Protein AF-A0A932W673-F1 (afdb_monomer)

Structure (mmCIF, N/CA/C/O backbone):
data_AF-A0A932W673-F1
#
_entry.id   AF-A0A932W673-F1
#
loop_
_atom_site.group_PDB
_atom_site.id
_atom_site.type_symbol
_atom_site.label_atom_id
_atom_site.label_alt_id
_atom_site.label_comp_id
_atom_site.label_asym_id
_atom_site.label_entity_id
_atom_site.label_seq_id
_atom_site.pdbx_PDB_ins_code
_atom_site.Cartn_x
_atom_site.Cartn_y
_atom_site.Cartn_z
_atom_site.occupancy
_atom_site.B_iso_or_equiv
_atom_site.auth_seq_id
_atom_site.auth_comp_id
_atom_site.auth_asym_id
_atom_site.auth_atom_id
_atom_site.pdbx_PDB_model_num
ATOM 1 N N . MET A 1 1 ? 23.033 1.204 -23.527 1.00 39.81 1 MET A N 1
ATOM 2 C CA . MET A 1 1 ? 23.486 -0.142 -23.129 1.00 39.81 1 MET A CA 1
ATOM 3 C C . MET A 1 1 ? 23.817 -0.102 -21.654 1.00 39.81 1 MET A C 1
ATOM 5 O O . MET A 1 1 ? 24.820 0.491 -21.280 1.00 39.81 1 MET A O 1
ATOM 9 N N . THR A 1 2 ? 22.940 -0.639 -20.816 1.00 44.09 2 THR A N 1
ATOM 10 C CA . THR A 1 2 ? 23.221 -0.821 -19.390 1.00 44.09 2 THR A CA 1
ATOM 11 C C . THR A 1 2 ? 24.337 -1.860 -19.265 1.00 44.09 2 THR A C 1
ATOM 13 O O . THR A 1 2 ? 24.281 -2.891 -19.934 1.00 44.09 2 THR A O 1
ATOM 16 N N . GLY A 1 3 ? 25.385 -1.568 -18.491 1.00 39.78 3 GLY A N 1
ATOM 17 C CA . GLY A 1 3 ? 26.464 -2.528 -18.241 1.00 39.78 3 GLY A CA 1
ATOM 18 C C . GLY A 1 3 ? 25.947 -3.815 -17.577 1.00 39.78 3 GLY A C 1
ATOM 19 O O . GLY A 1 3 ? 24.813 -3.832 -17.083 1.00 39.78 3 GLY A O 1
ATOM 20 N N . PRO A 1 4 ? 26.751 -4.894 -17.548 1.00 47.53 4 PRO A N 1
ATOM 21 C CA . PRO A 1 4 ? 26.359 -6.139 -16.893 1.00 47.53 4 PRO A CA 1
ATOM 22 C C . PRO A 1 4 ? 25.935 -5.868 -15.438 1.00 47.53 4 PRO A C 1
ATOM 24 O O . PRO A 1 4 ? 26.687 -5.271 -14.672 1.00 47.53 4 PRO A O 1
ATOM 27 N N . GLY A 1 5 ? 24.706 -6.264 -15.085 1.00 63.47 5 GLY A N 1
ATOM 28 C CA . GLY A 1 5 ? 24.139 -6.140 -13.733 1.00 63.47 5 GLY A CA 1
ATOM 29 C C . GLY A 1 5 ? 23.127 -5.009 -13.512 1.00 63.47 5 GLY A C 1
ATOM 30 O O . GLY A 1 5 ? 22.541 -4.945 -12.438 1.00 63.47 5 GLY A O 1
ATOM 31 N N . GLY A 1 6 ? 22.894 -4.125 -14.487 1.00 73.62 6 GLY A N 1
ATOM 32 C CA . GLY A 1 6 ? 21.839 -3.111 -14.385 1.00 73.62 6 GLY A CA 1
ATOM 33 C C . GLY A 1 6 ? 20.485 -3.606 -14.897 1.00 73.62 6 GLY A C 1
ATOM 34 O O . GLY A 1 6 ? 20.393 -4.610 -15.601 1.00 73.62 6 GLY A O 1
ATOM 35 N N . ILE A 1 7 ? 19.426 -2.877 -14.555 1.00 85.12 7 ILE A N 1
ATOM 36 C CA . ILE A 1 7 ? 18.038 -3.235 -14.850 1.00 85.12 7 ILE A CA 1
ATOM 37 C C . ILE A 1 7 ? 17.456 -2.175 -15.772 1.00 85.12 7 ILE A C 1
ATOM 39 O O . ILE A 1 7 ? 17.487 -0.984 -15.465 1.00 85.12 7 ILE A O 1
ATOM 43 N N . GLU A 1 8 ? 16.912 -2.613 -16.902 1.00 88.56 8 GLU A N 1
ATOM 44 C CA . GLU A 1 8 ? 16.170 -1.762 -17.826 1.00 88.56 8 GLU A CA 1
ATOM 45 C C . GLU A 1 8 ? 14.729 -2.275 -17.931 1.00 88.56 8 GLU A C 1
ATOM 47 O O . GLU A 1 8 ? 14.498 -3.451 -18.214 1.00 88.56 8 GLU A O 1
ATOM 52 N N . LEU A 1 9 ? 13.754 -1.401 -17.667 1.00 88.75 9 LEU A N 1
ATOM 53 C CA . LEU A 1 9 ? 12.327 -1.710 -17.732 1.00 88.75 9 LEU A CA 1
ATOM 54 C C . LEU A 1 9 ? 11.618 -0.714 -18.643 1.00 88.75 9 LEU A C 1
ATOM 56 O O . LEU A 1 9 ? 11.653 0.497 -18.425 1.00 88.75 9 LEU A O 1
ATOM 60 N N . VAL A 1 10 ? 10.916 -1.232 -19.645 1.00 91.00 10 VAL A N 1
ATOM 61 C CA . VAL A 1 10 ? 10.067 -0.422 -20.520 1.00 91.00 10 VAL A CA 1
ATOM 62 C C . VAL A 1 10 ? 8.677 -0.345 -19.898 1.00 91.00 10 VAL A C 1
ATOM 64 O O . VAL A 1 10 ? 7.983 -1.355 -19.799 1.00 91.00 10 VAL A O 1
ATOM 67 N N . LEU A 1 11 ? 8.261 0.841 -19.457 1.00 92.75 11 LEU A N 1
ATOM 68 C CA . LEU A 1 11 ? 6.891 1.069 -18.992 1.00 92.75 11 LEU A CA 1
ATOM 69 C C . LEU A 1 11 ? 5.951 1.238 -20.189 1.00 92.75 11 LEU A C 1
ATOM 71 O O . LEU A 1 11 ? 6.376 1.693 -21.249 1.00 92.75 11 LEU A O 1
ATOM 75 N N . ARG A 1 12 ? 4.680 0.846 -20.038 1.00 93.56 12 ARG A N 1
ATOM 76 C CA . ARG A 1 12 ? 3.702 0.892 -21.138 1.00 93.56 12 ARG A CA 1
ATOM 77 C C . ARG A 1 12 ? 3.392 2.326 -21.565 1.00 93.56 12 ARG A C 1
ATOM 79 O O . ARG A 1 12 ? 3.112 2.562 -22.737 1.00 93.56 12 ARG A O 1
ATOM 86 N N . SER A 1 13 ? 3.421 3.265 -20.625 1.00 93.75 13 SER A N 1
ATOM 87 C CA . SER A 1 13 ? 3.091 4.662 -20.878 1.00 93.75 13 SER A CA 1
ATOM 88 C C . SER A 1 13 ? 3.865 5.617 -19.970 1.00 93.75 13 SER A C 1
ATOM 90 O O . SER A 1 13 ? 4.409 5.229 -18.933 1.00 93.75 13 SER A O 1
ATOM 92 N N . ASP A 1 14 ? 3.855 6.902 -20.323 1.00 93.31 14 ASP A N 1
ATOM 93 C CA . ASP A 1 14 ? 4.317 7.958 -19.419 1.00 93.31 14 ASP A CA 1
ATOM 94 C C . ASP A 1 14 ? 3.435 8.090 -18.173 1.00 93.31 14 ASP A C 1
ATOM 96 O O . ASP A 1 14 ? 3.930 8.481 -17.120 1.00 93.31 14 ASP A O 1
ATOM 100 N N . HIS A 1 15 ? 2.154 7.719 -18.251 1.00 94.38 15 HIS A N 1
ATOM 101 C CA . HIS A 1 15 ? 1.281 7.697 -17.080 1.00 94.38 15 HIS A CA 1
ATOM 102 C C . HIS A 1 15 ? 1.759 6.663 -16.051 1.00 94.38 15 HIS A C 1
ATOM 104 O O . HIS A 1 15 ? 1.902 6.999 -14.879 1.00 94.38 15 HIS A O 1
ATOM 110 N N . ASP A 1 16 ? 2.129 5.455 -16.492 1.00 95.62 16 ASP A N 1
ATOM 111 C CA . ASP A 1 16 ? 2.722 4.423 -15.626 1.00 95.62 16 ASP A CA 1
ATOM 112 C C . ASP A 1 16 ? 4.010 4.916 -14.951 1.00 95.62 16 ASP A C 1
ATOM 114 O O . ASP A 1 16 ? 4.250 4.667 -13.766 1.00 95.62 16 ASP A O 1
ATOM 118 N N . ARG A 1 17 ? 4.841 5.656 -15.695 1.00 95.81 17 ARG A N 1
ATOM 119 C CA . ARG A 1 17 ? 6.066 6.262 -15.162 1.00 95.81 17 ARG A CA 1
ATOM 120 C C . ARG A 1 17 ? 5.763 7.320 -14.106 1.00 95.81 17 ARG A C 1
ATOM 122 O O . ARG A 1 17 ? 6.367 7.295 -13.035 1.00 95.81 17 ARG A O 1
ATOM 129 N N . LEU A 1 18 ? 4.844 8.237 -14.399 1.00 95.75 18 LEU A N 1
ATOM 130 C CA . LEU A 1 18 ? 4.454 9.319 -13.494 1.00 95.75 18 LEU A CA 1
ATOM 131 C C . LEU A 1 18 ? 3.774 8.787 -12.230 1.00 95.75 18 LEU A C 1
ATOM 133 O O . LEU A 1 18 ? 4.029 9.297 -11.142 1.00 95.75 18 LEU A O 1
ATOM 137 N N . ASP A 1 19 ? 2.981 7.725 -12.341 1.00 96.00 19 ASP A N 1
ATOM 138 C CA . ASP A 1 19 ? 2.368 7.056 -11.197 1.00 96.00 19 ASP A CA 1
ATOM 139 C C . ASP A 1 19 ? 3.412 6.431 -10.269 1.00 96.00 19 ASP A C 1
ATOM 141 O O . ASP A 1 19 ? 3.334 6.577 -9.042 1.00 96.00 19 ASP A O 1
ATOM 145 N N . LEU A 1 20 ? 4.415 5.759 -10.844 1.00 96.81 20 LEU A N 1
ATOM 146 C CA . LEU A 1 20 ? 5.526 5.200 -10.080 1.00 96.81 20 LEU A CA 1
ATOM 147 C C . LEU A 1 20 ? 6.381 6.308 -9.446 1.00 96.81 20 LEU A C 1
ATOM 149 O O . LEU A 1 20 ? 6.746 6.196 -8.274 1.00 96.81 20 LEU A O 1
ATOM 153 N N . ALA A 1 21 ? 6.632 7.404 -10.172 1.00 97.12 21 ALA A N 1
ATOM 154 C CA . ALA A 1 21 ? 7.318 8.588 -9.654 1.00 97.12 21 ALA A CA 1
ATOM 155 C C . ALA A 1 21 ? 6.552 9.216 -8.480 1.00 97.12 21 ALA A C 1
ATOM 157 O O . ALA A 1 21 ? 7.140 9.540 -7.450 1.00 97.12 21 ALA A O 1
ATOM 158 N N . ALA A 1 22 ? 5.227 9.342 -8.592 1.00 97.81 22 ALA A N 1
ATOM 159 C CA . ALA A 1 22 ? 4.376 9.900 -7.549 1.00 97.81 22 ALA A CA 1
ATOM 160 C C . ALA A 1 22 ? 4.361 9.020 -6.289 1.00 97.81 22 ALA A C 1
ATOM 162 O O . ALA A 1 22 ? 4.408 9.542 -5.172 1.00 97.81 22 ALA A O 1
ATOM 163 N N . PHE A 1 23 ? 4.337 7.693 -6.457 1.00 98.50 23 PHE A N 1
ATOM 164 C CA . PHE A 1 23 ? 4.499 6.737 -5.360 1.00 98.50 23 PHE A CA 1
ATOM 165 C C . PHE A 1 23 ? 5.858 6.908 -4.664 1.00 98.50 23 PHE A C 1
ATOM 167 O O . PHE A 1 23 ? 5.891 7.114 -3.451 1.00 98.50 23 PHE A O 1
ATOM 174 N N . CYS A 1 24 ? 6.961 6.926 -5.419 1.00 98.19 24 CYS A N 1
ATOM 175 C CA . CYS A 1 24 ? 8.307 7.099 -4.865 1.00 98.19 24 CYS A CA 1
ATOM 176 C C . CYS A 1 24 ? 8.495 8.476 -4.210 1.00 98.19 24 CYS A C 1
ATOM 178 O O . CYS A 1 24 ? 9.096 8.581 -3.147 1.00 98.19 24 CYS A O 1
ATOM 180 N N . GLY A 1 25 ? 7.915 9.534 -4.775 1.00 98.25 25 GLY A N 1
ATOM 181 C CA . GLY A 1 25 ? 7.983 10.880 -4.206 1.00 98.25 25 GLY A CA 1
ATOM 182 C C . GLY A 1 25 ? 7.238 10.992 -2.877 1.00 98.25 25 GLY A C 1
ATOM 183 O O . GLY A 1 25 ? 7.678 11.711 -1.982 1.00 98.25 25 GLY A O 1
ATOM 184 N N . ARG A 1 26 ? 6.124 10.264 -2.718 1.00 98.12 26 ARG A N 1
ATOM 185 C CA . ARG A 1 26 ? 5.419 10.162 -1.431 1.00 98.12 26 ARG A CA 1
ATOM 186 C C . ARG A 1 26 ? 6.235 9.389 -0.399 1.00 98.12 26 ARG A C 1
ATOM 188 O O . ARG A 1 26 ? 6.326 9.856 0.731 1.00 98.12 26 ARG A O 1
ATOM 195 N N . LEU A 1 27 ? 6.869 8.285 -0.798 1.00 97.94 27 LEU A N 1
ATOM 196 C CA . LEU A 1 27 ? 7.787 7.541 0.070 1.00 97.94 27 LEU A CA 1
ATOM 197 C C . LEU A 1 27 ? 8.954 8.412 0.537 1.00 97.94 27 LEU A C 1
ATOM 199 O O . LEU A 1 27 ? 9.153 8.544 1.735 1.00 97.94 27 LEU A O 1
ATOM 203 N N . ALA A 1 28 ? 9.651 9.086 -0.379 1.00 97.62 28 ALA A N 1
ATOM 204 C CA . ALA A 1 28 ? 10.805 9.918 -0.041 1.00 97.62 28 ALA A CA 1
ATOM 205 C C . ALA A 1 28 ? 10.461 11.091 0.894 1.00 97.62 28 ALA A C 1
ATOM 207 O O . ALA A 1 28 ? 11.296 11.509 1.687 1.00 97.62 28 ALA A O 1
ATOM 208 N N . ARG A 1 29 ? 9.228 11.621 0.831 1.00 97.00 29 ARG A N 1
ATOM 209 C CA . ARG A 1 29 ? 8.746 12.633 1.790 1.00 97.00 29 ARG A CA 1
ATOM 210 C C . ARG A 1 29 ? 8.445 12.066 3.176 1.00 97.00 29 ARG A C 1
ATOM 212 O O . ARG A 1 29 ? 8.455 12.828 4.136 1.00 97.00 29 ARG A O 1
ATOM 219 N N . LEU A 1 30 ? 8.101 10.783 3.272 1.00 95.06 30 LEU A N 1
ATOM 220 C CA . LEU A 1 30 ? 7.922 10.102 4.555 1.00 95.06 30 LEU A CA 1
ATOM 221 C C . LEU A 1 30 ? 9.274 9.720 5.155 1.00 95.06 30 LEU A C 1
ATOM 223 O O . LEU A 1 30 ? 9.505 9.968 6.332 1.00 95.06 30 LEU A O 1
ATOM 227 N N . ASP A 1 31 ? 10.140 9.133 4.336 1.00 95.38 31 ASP A N 1
ATOM 228 C CA . ASP A 1 31 ? 11.471 8.681 4.706 1.00 95.38 31 ASP A CA 1
ATOM 229 C C . ASP A 1 31 ? 12.374 8.635 3.450 1.00 95.38 31 ASP A C 1
ATOM 231 O O . ASP A 1 31 ? 12.201 7.769 2.584 1.00 95.38 31 ASP A O 1
ATOM 235 N N . PRO A 1 32 ? 13.358 9.546 3.331 1.00 95.81 32 PRO A N 1
ATOM 236 C CA . PRO A 1 32 ? 14.314 9.549 2.223 1.00 95.81 32 PRO A CA 1
ATOM 237 C C . PRO A 1 32 ? 15.180 8.283 2.137 1.00 95.81 32 PRO A C 1
ATOM 239 O O . PRO A 1 32 ? 15.720 7.992 1.070 1.00 95.81 32 PRO A O 1
ATOM 242 N N . GLY A 1 33 ? 15.328 7.541 3.242 1.00 95.88 33 GLY A N 1
ATOM 243 C CA . GLY A 1 33 ? 16.087 6.291 3.322 1.00 95.88 33 GLY A CA 1
ATOM 244 C C . GLY A 1 33 ? 15.301 5.050 2.894 1.00 95.88 33 GLY A C 1
ATOM 245 O O . GLY A 1 33 ? 15.861 3.953 2.874 1.00 95.88 33 GLY A O 1
ATOM 246 N N . SER A 1 34 ? 14.024 5.203 2.533 1.00 96.94 34 SER A N 1
ATOM 247 C CA . SER A 1 34 ? 13.155 4.083 2.188 1.00 96.94 34 SER A CA 1
ATOM 248 C C . SER A 1 34 ? 13.657 3.284 0.984 1.00 96.94 34 SER A C 1
ATOM 250 O O . SER A 1 34 ? 14.172 3.818 -0.002 1.00 96.94 34 SER A O 1
ATOM 252 N N . LEU A 1 35 ? 13.435 1.973 1.048 1.00 98.12 35 LEU A N 1
ATOM 253 C CA . LEU A 1 35 ? 13.699 1.041 -0.043 1.00 98.12 35 LEU A CA 1
ATOM 254 C C . LEU A 1 35 ? 12.421 0.755 -0.833 1.00 98.12 35 LEU A C 1
ATOM 256 O O . LEU A 1 35 ? 11.324 0.679 -0.270 1.00 98.12 35 LEU A O 1
ATOM 260 N N . VAL A 1 36 ? 12.583 0.522 -2.132 1.00 98.00 36 VAL A N 1
ATOM 261 C CA . VAL A 1 36 ? 11.529 0.047 -3.026 1.00 98.00 36 VAL A CA 1
ATOM 262 C C . VAL A 1 36 ? 11.943 -1.306 -3.582 1.00 98.00 36 VAL A C 1
ATOM 264 O O . VAL A 1 36 ? 12.936 -1.409 -4.300 1.00 98.00 36 VAL A O 1
ATOM 267 N N . ARG A 1 37 ? 11.167 -2.346 -3.274 1.00 97.56 37 ARG A N 1
ATOM 268 C CA . ARG A 1 37 ? 11.321 -3.667 -3.885 1.00 97.56 37 ARG A CA 1
ATOM 269 C C . ARG A 1 37 ? 10.403 -3.784 -5.092 1.00 97.56 37 ARG A C 1
ATOM 271 O O . ARG A 1 37 ? 9.181 -3.806 -4.951 1.00 97.56 37 ARG A O 1
ATOM 278 N N . LEU A 1 38 ? 10.993 -3.815 -6.276 1.00 95.88 38 LEU A N 1
ATOM 279 C CA . LEU A 1 38 ? 10.313 -4.002 -7.544 1.00 95.88 38 LEU A CA 1
ATOM 280 C C . LEU A 1 38 ? 10.150 -5.488 -7.813 1.00 95.88 38 LEU A C 1
ATOM 282 O O . LEU A 1 38 ? 11.131 -6.218 -7.899 1.00 95.88 38 LEU A 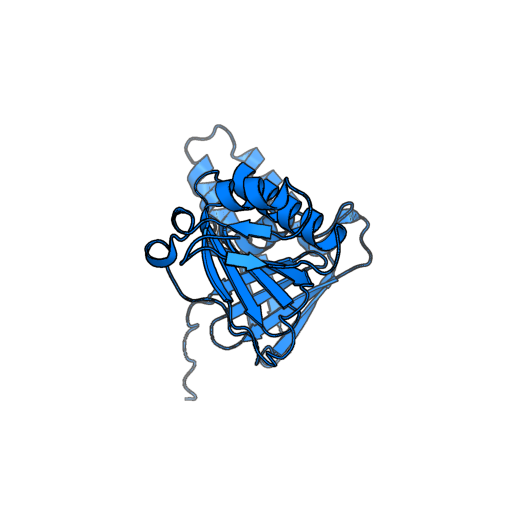O 1
ATOM 286 N N . THR A 1 39 ? 8.911 -5.904 -8.024 1.00 94.00 39 THR A N 1
ATOM 287 C CA . THR A 1 39 ? 8.598 -7.228 -8.556 1.00 94.00 39 THR A CA 1
ATOM 288 C C . THR A 1 39 ? 7.874 -7.084 -9.878 1.00 94.00 39 THR A C 1
ATOM 290 O O . THR A 1 39 ? 7.052 -6.178 -10.034 1.00 94.00 39 THR A O 1
ATOM 293 N N . ALA A 1 40 ? 8.135 -7.966 -10.833 1.00 91.06 40 ALA A N 1
ATOM 294 C CA . ALA A 1 40 ? 7.415 -7.934 -12.092 1.00 91.06 40 ALA A CA 1
ATOM 295 C C . ALA A 1 40 ? 7.033 -9.326 -12.578 1.00 91.06 40 ALA A C 1
ATOM 297 O O . ALA A 1 40 ? 7.856 -10.239 -12.579 1.00 91.06 40 ALA A O 1
ATOM 298 N N . VAL A 1 41 ? 5.779 -9.458 -13.007 1.00 87.00 41 VAL A N 1
ATOM 299 C CA . VAL A 1 41 ? 5.190 -10.695 -13.528 1.00 87.00 41 VAL A CA 1
ATOM 300 C C . VAL A 1 41 ? 4.328 -10.319 -14.726 1.00 87.00 41 VAL A C 1
ATOM 302 O O . VAL A 1 41 ? 3.412 -9.506 -14.600 1.00 87.00 41 VAL A O 1
ATOM 305 N N . GLY A 1 42 ? 4.648 -10.870 -15.899 1.00 87.62 42 GLY A N 1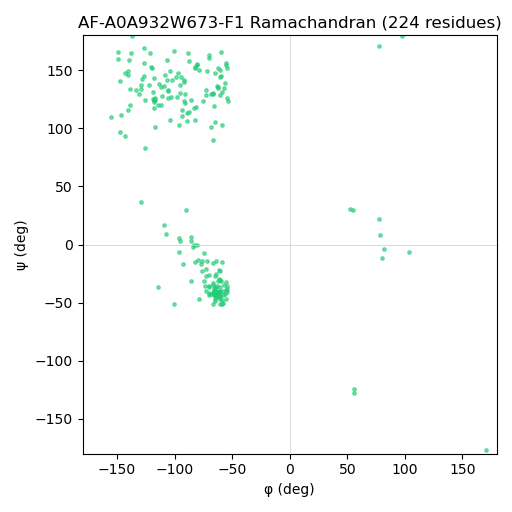
ATOM 306 C CA . GLY A 1 42 ? 4.001 -10.479 -17.152 1.00 87.62 42 GLY A CA 1
ATOM 307 C C . GLY A 1 42 ? 4.121 -8.972 -17.401 1.00 87.62 42 GLY A C 1
ATOM 308 O O . GLY A 1 42 ? 5.216 -8.405 -17.309 1.00 87.62 42 GLY A O 1
ATOM 309 N N . ASP A 1 43 ? 2.993 -8.318 -17.669 1.00 91.25 43 ASP A N 1
ATOM 310 C CA . ASP A 1 43 ? 2.881 -6.881 -17.939 1.00 91.25 43 ASP A CA 1
ATOM 311 C C . ASP A 1 43 ? 2.751 -6.010 -16.677 1.00 91.25 43 ASP A C 1
ATOM 313 O O . ASP A 1 43 ? 2.606 -4.793 -16.787 1.00 91.25 43 ASP A O 1
ATOM 317 N N . ARG A 1 44 ? 2.811 -6.599 -15.477 1.00 92.94 44 ARG A N 1
ATOM 318 C CA . ARG A 1 44 ? 2.653 -5.882 -14.205 1.00 92.94 44 ARG A CA 1
ATOM 319 C C . ARG A 1 44 ? 4.002 -5.680 -13.534 1.00 92.94 44 ARG A C 1
ATOM 321 O O . ARG A 1 44 ? 4.718 -6.647 -13.281 1.00 92.94 44 ARG A O 1
ATOM 328 N N . LEU A 1 45 ? 4.310 -4.434 -13.189 1.00 94.75 45 LEU A N 1
ATOM 329 C CA . LEU A 1 45 ? 5.425 -4.053 -12.323 1.00 94.75 45 LEU A CA 1
ATOM 330 C C . LEU A 1 45 ? 4.851 -3.514 -11.013 1.00 94.75 45 LEU A C 1
ATOM 332 O O . LEU A 1 45 ? 4.117 -2.530 -11.021 1.00 94.75 45 LEU A O 1
ATOM 336 N N . THR A 1 46 ? 5.180 -4.141 -9.889 1.00 97.06 46 THR A N 1
ATOM 337 C CA . THR A 1 46 ? 4.738 -3.716 -8.559 1.00 97.06 46 THR A CA 1
ATOM 338 C C . THR A 1 46 ? 5.928 -3.260 -7.734 1.00 97.06 46 THR A C 1
ATOM 340 O O . THR A 1 46 ? 6.834 -4.048 -7.475 1.00 97.06 46 THR A O 1
ATOM 343 N N . GLY A 1 47 ? 5.905 -2.002 -7.298 1.00 97.62 47 GLY A N 1
ATOM 344 C CA . GLY A 1 47 ? 6.834 -1.480 -6.302 1.00 97.62 47 GLY A CA 1
ATOM 345 C C . GLY A 1 47 ? 6.249 -1.629 -4.905 1.00 97.62 47 GLY A C 1
ATOM 346 O O . GLY A 1 47 ? 5.152 -1.131 -4.649 1.00 97.62 47 GLY A O 1
ATOM 347 N N . TYR A 1 48 ? 6.976 -2.303 -4.018 1.00 98.56 48 TYR A N 1
ATOM 348 C CA . TYR A 1 48 ? 6.653 -2.460 -2.603 1.00 98.56 48 TYR A CA 1
ATOM 349 C C . TYR A 1 48 ? 7.566 -1.599 -1.736 1.00 98.56 48 TYR A C 1
ATOM 351 O O . TYR A 1 48 ? 8.765 -1.530 -1.986 1.00 98.56 48 TYR A O 1
ATOM 359 N N . ALA A 1 49 ? 7.023 -1.012 -0.675 1.00 98.31 49 ALA A N 1
ATOM 360 C CA . ALA A 1 49 ? 7.801 -0.294 0.331 1.00 98.31 49 ALA A CA 1
ATOM 361 C C . ALA A 1 49 ? 7.220 -0.521 1.725 1.00 98.31 49 ALA A C 1
ATOM 363 O O . ALA A 1 49 ? 6.010 -0.702 1.880 1.00 98.31 49 ALA A O 1
ATOM 364 N N . ARG A 1 50 ? 8.079 -0.529 2.745 1.00 97.12 50 ARG A N 1
ATOM 365 C CA . ARG A 1 50 ? 7.654 -0.575 4.148 1.00 97.12 50 ARG A CA 1
ATOM 366 C C . ARG A 1 50 ? 7.524 0.835 4.685 1.00 97.12 50 ARG A C 1
ATOM 368 O O . ARG A 1 50 ? 8.370 1.671 4.395 1.00 97.12 50 ARG A O 1
ATOM 375 N N . LEU A 1 51 ? 6.486 1.068 5.476 1.00 95.94 51 LEU A N 1
ATOM 376 C CA . LEU A 1 51 ? 6.312 2.321 6.202 1.00 95.94 51 LEU A CA 1
ATOM 377 C C . LEU A 1 51 ? 6.586 2.100 7.698 1.00 95.94 51 LEU A C 1
ATOM 379 O O . LEU A 1 51 ? 6.457 0.964 8.162 1.00 95.94 51 LEU A O 1
ATOM 383 N N . PRO A 1 52 ? 6.899 3.162 8.466 1.00 90.06 52 PRO A N 1
ATOM 384 C CA . PRO A 1 52 ? 7.198 3.063 9.901 1.00 90.06 52 PRO A CA 1
ATOM 385 C C . PRO A 1 52 ? 6.070 2.470 10.760 1.00 90.06 52 PRO A C 1
ATOM 387 O O . PRO A 1 52 ? 6.296 2.075 11.895 1.00 90.06 52 PRO A O 1
ATOM 390 N N . TRP A 1 53 ? 4.852 2.383 10.223 1.00 91.19 53 TRP A N 1
ATOM 391 C CA . TRP A 1 53 ? 3.650 1.903 10.914 1.00 91.19 53 TRP A CA 1
ATOM 392 C C . TRP A 1 53 ? 3.428 0.393 10.769 1.00 91.19 53 TRP A C 1
ATOM 394 O O . TRP A 1 53 ? 2.290 -0.060 10.710 1.00 91.19 53 TRP A O 1
ATOM 404 N N . GLN A 1 54 ? 4.504 -0.387 10.621 1.00 88.75 54 GLN A N 1
ATOM 405 C CA . GLN A 1 54 ? 4.459 -1.852 10.497 1.00 88.75 54 GLN A CA 1
ATOM 406 C C . GLN A 1 54 ? 3.559 -2.368 9.358 1.00 88.75 54 GLN A C 1
ATOM 408 O O . GLN A 1 54 ? 3.029 -3.483 9.395 1.00 88.75 54 GLN A O 1
ATOM 413 N N . VAL A 1 55 ? 3.426 -1.569 8.299 1.00 96.31 55 VAL A N 1
ATOM 414 C CA . VAL A 1 55 ? 2.668 -1.909 7.093 1.00 96.31 55 VAL A CA 1
ATOM 415 C C . VAL A 1 55 ? 3.554 -1.888 5.860 1.00 96.31 55 VAL A C 1
ATOM 417 O O . VAL A 1 55 ? 4.560 -1.180 5.779 1.00 96.31 55 VAL A O 1
ATOM 420 N N . LEU A 1 56 ? 3.158 -2.686 4.876 1.00 98.12 56 LEU A N 1
ATOM 421 C CA . LEU A 1 56 ? 3.715 -2.654 3.535 1.00 98.12 56 LEU A CA 1
ATOM 422 C C . LEU A 1 56 ? 2.738 -1.913 2.626 1.00 98.12 56 LEU A C 1
ATOM 424 O O . LEU A 1 56 ? 1.531 -2.112 2.725 1.00 98.12 56 LEU A O 1
ATOM 428 N N . VAL A 1 57 ? 3.238 -1.109 1.702 1.00 98.62 57 VAL A N 1
ATOM 429 C CA . VAL A 1 57 ? 2.436 -0.482 0.652 1.00 98.62 57 VAL A CA 1
ATOM 430 C C . VAL A 1 57 ? 2.922 -0.920 -0.714 1.00 98.62 57 VAL A C 1
ATOM 432 O O . VAL A 1 57 ? 4.097 -1.242 -0.884 1.00 98.62 57 VAL A O 1
ATOM 435 N N . SER A 1 58 ? 2.024 -0.933 -1.696 1.00 98.56 58 SER A N 1
ATOM 436 C CA . SER A 1 58 ? 2.398 -1.196 -3.079 1.00 98.56 58 SER A CA 1
ATOM 437 C C . SER A 1 58 ? 1.658 -0.336 -4.085 1.00 98.56 58 SER A C 1
ATOM 439 O O . SER A 1 58 ? 0.450 -0.116 -3.950 1.00 98.56 58 SER A O 1
ATOM 441 N N . ARG A 1 59 ? 2.357 0.016 -5.163 1.00 98.25 59 ARG A N 1
ATOM 442 C CA . ARG A 1 59 ? 1.766 0.512 -6.409 1.00 98.25 59 ARG A CA 1
ATOM 443 C C . ARG A 1 59 ? 2.121 -0.446 -7.539 1.00 98.25 59 ARG A C 1
ATOM 445 O O . ARG A 1 59 ? 3.287 -0.797 -7.699 1.00 98.25 59 ARG A O 1
ATOM 452 N N . THR A 1 60 ? 1.120 -0.843 -8.318 1.00 97.25 60 THR A N 1
ATOM 453 C CA . THR A 1 60 ? 1.318 -1.602 -9.555 1.00 97.25 60 THR A CA 1
ATOM 454 C C . THR A 1 60 ? 1.086 -0.690 -10.748 1.00 97.25 60 THR A C 1
ATOM 456 O O . THR A 1 60 ? 0.083 0.019 -10.781 1.00 97.25 60 THR A O 1
ATOM 459 N N . VAL A 1 61 ? 2.000 -0.742 -11.708 1.00 96.69 61 VAL A N 1
ATOM 460 C CA . VAL A 1 61 ? 1.929 -0.057 -13.002 1.00 96.69 61 VAL A CA 1
ATOM 461 C C . VAL A 1 61 ? 2.135 -1.069 -14.129 1.00 96.69 61 VAL A C 1
ATOM 463 O O . VAL A 1 61 ? 2.516 -2.222 -13.880 1.00 96.69 61 VAL A O 1
ATOM 466 N N . HIS A 1 62 ? 1.883 -0.654 -15.366 1.00 95.00 62 HIS A N 1
ATOM 467 C CA . HIS A 1 62 ? 2.028 -1.505 -16.537 1.00 95.00 62 HIS A CA 1
ATOM 468 C C . HIS A 1 62 ? 3.392 -1.334 -17.208 1.00 95.00 62 HIS A C 1
ATOM 470 O O . HIS A 1 62 ? 3.896 -0.228 -17.417 1.00 95.00 62 HIS A O 1
ATOM 476 N N . ARG A 1 63 ? 3.979 -2.463 -17.597 1.00 92.00 63 ARG A N 1
ATOM 477 C CA . ARG A 1 63 ? 5.211 -2.535 -18.380 1.00 92.00 63 ARG A CA 1
ATOM 478 C C . ARG A 1 63 ? 4.994 -3.280 -19.690 1.00 92.00 63 ARG A C 1
ATOM 480 O O . ARG A 1 63 ? 4.003 -3.991 -19.860 1.00 92.00 63 ARG A O 1
ATOM 487 N N . VAL A 1 64 ? 5.951 -3.136 -20.594 1.00 89.56 64 VAL A N 1
ATOM 488 C CA . VAL A 1 64 ? 6.075 -3.948 -21.802 1.00 89.56 64 VAL A CA 1
ATOM 489 C C . VAL A 1 64 ? 7.020 -5.113 -21.482 1.00 89.56 64 VAL A C 1
ATOM 491 O O . VAL A 1 64 ? 8.181 -4.865 -21.147 1.00 89.56 64 VAL A O 1
ATOM 494 N N . PRO A 1 65 ? 6.548 -6.374 -21.511 1.00 83.25 65 PRO A N 1
ATOM 495 C CA . PRO A 1 65 ? 7.423 -7.537 -21.378 1.00 83.25 65 PRO A CA 1
ATOM 496 C C . PRO A 1 65 ? 8.466 -7.578 -22.501 1.00 83.25 65 PRO A C 1
ATOM 498 O O . PRO A 1 65 ? 8.204 -7.114 -23.611 1.00 83.25 65 PRO A O 1
ATOM 501 N N . ALA A 1 66 ? 9.642 -8.148 -22.232 1.00 76.00 66 ALA A N 1
ATOM 502 C CA . ALA A 1 66 ? 10.641 -8.352 -23.276 1.00 76.00 66 ALA A CA 1
ATOM 503 C C . ALA A 1 66 ? 10.103 -9.324 -24.343 1.00 76.00 66 ALA A C 1
ATOM 505 O O . ALA A 1 66 ? 9.493 -10.342 -24.013 1.00 76.00 66 ALA A O 1
ATOM 506 N N . ALA A 1 67 ? 10.326 -9.010 -25.622 1.00 69.88 67 ALA A N 1
ATOM 507 C CA . ALA A 1 67 ? 9.868 -9.847 -26.727 1.00 69.88 67 ALA A CA 1
ATOM 508 C C . ALA A 1 67 ? 10.457 -11.266 -26.621 1.00 69.88 67 ALA A C 1
ATOM 510 O O . ALA A 1 67 ? 11.659 -11.427 -26.420 1.00 69.88 67 ALA A O 1
ATOM 511 N N . GLY A 1 68 ? 9.604 -12.285 -26.756 1.00 62.72 68 GLY A N 1
ATOM 512 C CA . GLY A 1 68 ? 10.007 -13.693 -26.673 1.00 62.72 68 GLY A CA 1
ATOM 513 C C . GLY A 1 68 ? 10.231 -14.228 -25.253 1.00 62.72 68 GLY A C 1
ATOM 514 O O . GLY A 1 68 ? 10.714 -15.347 -25.110 1.00 62.72 68 GLY A O 1
ATOM 515 N N . VAL A 1 69 ? 9.891 -13.462 -24.207 1.00 60.88 69 VAL A N 1
ATOM 516 C CA . VAL A 1 69 ? 9.950 -13.914 -22.810 1.00 60.88 69 VAL A CA 1
ATOM 517 C C . VAL A 1 69 ? 8.544 -13.917 -22.214 1.00 60.88 69 VAL A C 1
ATOM 519 O O . VAL A 1 69 ? 8.038 -12.879 -21.789 1.00 60.88 69 VAL A O 1
ATOM 522 N N . ASP A 1 70 ? 7.929 -15.098 -22.134 1.00 54.62 70 ASP A N 1
ATOM 523 C CA . ASP A 1 70 ? 6.561 -15.260 -21.612 1.00 54.62 70 ASP A CA 1
ATOM 524 C C . ASP A 1 70 ? 6.443 -14.886 -20.122 1.00 54.62 70 ASP A C 1
ATOM 526 O O . ASP A 1 70 ? 5.383 -14.469 -19.653 1.00 54.62 70 ASP A O 1
ATOM 530 N N . VAL A 1 71 ? 7.548 -14.975 -19.366 1.00 58.91 71 VAL A N 1
ATOM 531 C CA . VAL A 1 71 ? 7.618 -14.587 -17.949 1.00 58.91 71 VAL A CA 1
ATOM 532 C C . VAL A 1 71 ? 8.974 -13.949 -17.635 1.00 58.91 71 VAL A C 1
ATOM 534 O O . VAL A 1 71 ? 9.939 -14.630 -17.303 1.00 58.91 71 VAL A O 1
ATOM 537 N N . THR A 1 72 ? 9.076 -12.620 -17.703 1.00 63.00 72 THR A N 1
ATOM 538 C CA . THR A 1 72 ? 10.238 -11.921 -17.126 1.00 63.00 72 THR A CA 1
ATOM 539 C C . THR A 1 72 ? 10.006 -11.743 -15.628 1.00 63.00 72 THR A C 1
ATOM 541 O O . THR A 1 72 ? 9.188 -10.907 -15.244 1.00 63.00 72 THR A O 1
ATOM 544 N N . VAL A 1 73 ? 10.711 -12.486 -14.774 1.00 70.38 73 VAL A N 1
ATOM 545 C CA . VAL A 1 73 ? 10.672 -12.246 -13.324 1.00 70.38 73 VAL A CA 1
ATOM 546 C C . VAL A 1 73 ? 11.732 -11.210 -12.978 1.00 70.38 73 VAL A C 1
ATOM 548 O O . VAL A 1 73 ? 12.923 -11.445 -13.146 1.00 70.38 73 VAL A O 1
ATOM 551 N N . VAL A 1 74 ? 11.282 -10.045 -12.526 1.00 85.69 74 VAL A N 1
ATOM 552 C CA . VAL A 1 74 ? 12.149 -9.052 -11.881 1.00 85.69 74 VAL A CA 1
ATOM 553 C C . VAL A 1 74 ? 11.829 -9.121 -10.405 1.00 85.69 74 VAL A C 1
ATOM 555 O O . VAL A 1 74 ? 10.650 -9.118 -10.056 1.00 85.69 74 VAL A O 1
ATOM 558 N N . ASP A 1 75 ? 12.849 -9.194 -9.566 1.00 92.31 75 ASP A N 1
ATOM 559 C CA . ASP A 1 75 ? 12.726 -9.065 -8.119 1.00 92.31 75 ASP A CA 1
ATOM 560 C C . ASP A 1 75 ? 13.998 -8.407 -7.601 1.00 92.31 75 ASP A C 1
ATOM 562 O O . ASP A 1 75 ? 15.026 -9.065 -7.479 1.00 92.31 75 ASP A O 1
ATOM 566 N N . VAL A 1 76 ? 13.936 -7.092 -7.402 1.00 94.25 76 VAL A N 1
ATOM 567 C CA . VAL A 1 76 ? 15.088 -6.291 -6.982 1.00 94.25 76 VAL A CA 1
ATOM 568 C C . VAL A 1 76 ? 14.670 -5.238 -5.980 1.00 94.25 76 VAL A C 1
ATOM 570 O O . VAL A 1 76 ? 13.561 -4.710 -6.032 1.00 94.25 76 VAL A O 1
ATOM 573 N N . THR A 1 77 ? 15.574 -4.883 -5.089 1.00 96.75 77 THR A N 1
ATOM 574 C CA . THR A 1 77 ? 15.408 -3.810 -4.119 1.00 96.75 77 THR A CA 1
ATOM 575 C C . THR A 1 77 ? 16.360 -2.685 -4.460 1.00 96.75 77 THR A C 1
ATOM 577 O O . THR A 1 77 ? 17.529 -2.927 -4.735 1.00 96.75 77 THR A O 1
ATOM 580 N N . VAL A 1 78 ? 15.871 -1.453 -4.423 1.00 97.31 78 VAL A N 1
ATOM 581 C CA . VAL A 1 78 ? 16.661 -0.246 -4.686 1.00 97.31 78 VAL A CA 1
ATOM 582 C C . VAL A 1 78 ? 16.297 0.851 -3.690 1.00 97.31 78 VAL A C 1
ATOM 584 O O . VAL A 1 78 ? 15.264 0.765 -3.019 1.00 97.31 78 VAL A O 1
ATOM 587 N N . ALA A 1 79 ? 17.115 1.899 -3.585 1.00 97.50 79 ALA A N 1
ATOM 588 C CA . ALA A 1 79 ? 16.738 3.069 -2.800 1.00 97.50 79 ALA A CA 1
ATOM 589 C C . ALA A 1 79 ? 15.635 3.876 -3.505 1.00 97.50 79 ALA A C 1
ATOM 591 O O . ALA A 1 79 ? 15.577 3.956 -4.736 1.00 97.50 79 ALA A O 1
ATOM 592 N N . VAL A 1 80 ? 14.772 4.535 -2.728 1.00 97.88 80 VAL A N 1
ATOM 593 C CA . VAL A 1 80 ? 13.739 5.426 -3.278 1.00 97.88 80 VAL A CA 1
ATOM 594 C C . VAL A 1 80 ? 14.345 6.580 -4.088 1.00 97.88 80 VAL A C 1
ATOM 596 O O . VAL A 1 80 ? 13.757 7.005 -5.082 1.00 97.88 80 VAL A O 1
ATOM 599 N N . ALA A 1 81 ? 15.540 7.048 -3.713 1.00 97.00 81 ALA A N 1
ATOM 600 C CA . ALA A 1 81 ? 16.276 8.078 -4.442 1.00 97.00 81 ALA A CA 1
ATOM 601 C C . ALA A 1 81 ? 16.652 7.628 -5.866 1.00 97.00 81 ALA A C 1
ATOM 603 O O . ALA A 1 81 ? 16.426 8.374 -6.819 1.00 97.00 81 ALA A O 1
ATOM 604 N N . ASP A 1 82 ? 17.130 6.390 -6.027 1.00 96.38 82 ASP A N 1
ATOM 605 C CA . ASP A 1 82 ? 17.458 5.823 -7.341 1.00 96.38 82 ASP A CA 1
ATOM 606 C C . ASP A 1 82 ? 16.201 5.661 -8.205 1.00 96.38 82 ASP A C 1
ATOM 608 O O . ASP A 1 82 ? 16.215 5.964 -9.398 1.00 96.38 82 ASP A O 1
ATOM 612 N N . MET A 1 83 ? 15.076 5.265 -7.597 1.00 96.19 83 MET A N 1
ATOM 613 C CA . MET A 1 83 ? 13.787 5.209 -8.295 1.00 96.19 83 MET A CA 1
ATOM 614 C C . MET A 1 83 ? 13.308 6.579 -8.766 1.00 96.19 83 MET A C 1
ATOM 616 O O . MET A 1 83 ? 12.780 6.699 -9.873 1.00 96.19 83 MET A O 1
ATOM 620 N N . LEU A 1 84 ? 13.472 7.618 -7.948 1.00 96.31 84 LEU A N 1
ATOM 621 C CA . LEU A 1 84 ? 13.121 8.985 -8.327 1.00 96.31 84 LEU A CA 1
ATOM 622 C C . LEU A 1 84 ? 13.990 9.491 -9.478 1.00 96.31 84 LEU A C 1
ATOM 624 O O . LEU A 1 84 ? 13.456 10.047 -10.436 1.00 96.31 84 LEU A O 1
ATOM 628 N N . ALA A 1 85 ? 15.300 9.238 -9.429 1.00 94.88 85 ALA A N 1
ATOM 629 C CA . ALA A 1 85 ? 16.204 9.572 -10.524 1.00 94.88 85 ALA A CA 1
ATOM 630 C C . ALA A 1 85 ? 15.809 8.840 -11.819 1.00 94.88 85 ALA A C 1
ATOM 632 O O . ALA A 1 85 ? 15.671 9.467 -12.869 1.00 94.88 85 ALA A O 1
ATOM 633 N N . ALA A 1 86 ? 15.541 7.533 -11.736 1.00 93.69 86 ALA A N 1
ATOM 634 C CA . ALA A 1 86 ? 15.166 6.720 -12.889 1.00 93.69 86 ALA A CA 1
ATOM 635 C C . ALA A 1 86 ? 13.813 7.137 -13.495 1.00 93.69 86 ALA A C 1
ATOM 637 O O . ALA A 1 86 ? 13.675 7.222 -14.716 1.00 93.69 86 ALA A O 1
ATOM 638 N N . THR A 1 87 ? 12.811 7.428 -12.661 1.00 94.44 87 THR A N 1
ATOM 639 C CA . THR A 1 87 ? 11.472 7.849 -13.119 1.00 94.44 87 THR A CA 1
ATOM 640 C C . THR A 1 87 ? 11.408 9.310 -13.574 1.00 94.44 87 THR A C 1
ATOM 642 O O . THR A 1 87 ? 10.476 9.678 -14.295 1.00 94.44 87 THR A O 1
ATOM 645 N N . GLY A 1 88 ? 12.397 10.133 -13.206 1.00 90.50 88 GLY A N 1
ATOM 646 C CA . GLY A 1 88 ? 12.535 11.526 -13.640 1.00 90.50 88 GLY A CA 1
ATOM 647 C C . GLY A 1 88 ? 12.957 11.694 -15.103 1.00 90.50 88 GLY A C 1
ATOM 648 O O . GLY A 1 88 ? 12.803 12.777 -15.662 1.00 90.50 88 GLY A O 1
ATOM 649 N N . THR A 1 89 ? 13.437 10.626 -15.744 1.00 87.38 89 THR A N 1
ATOM 650 C CA . THR A 1 89 ? 13.795 10.614 -17.170 1.00 87.38 89 THR A CA 1
ATOM 651 C C . THR A 1 89 ? 12.738 9.884 -18.005 1.00 87.38 89 THR A C 1
ATOM 653 O O . THR A 1 89 ? 12.093 8.971 -17.484 1.00 87.38 89 THR A O 1
ATOM 656 N N . PRO A 1 90 ? 12.519 10.257 -19.282 1.00 83.38 90 PRO A N 1
ATOM 657 C CA . PRO A 1 90 ? 11.664 9.484 -20.181 1.00 83.38 90 PRO A CA 1
ATOM 658 C C . PRO A 1 90 ? 12.118 8.024 -20.291 1.00 83.38 90 PRO A C 1
ATOM 660 O O . PRO A 1 90 ? 13.293 7.712 -20.102 1.00 83.38 90 PRO A O 1
ATOM 663 N N . ALA A 1 91 ? 11.179 7.134 -20.614 1.00 76.81 91 ALA A N 1
ATOM 664 C CA . ALA A 1 91 ? 11.425 5.699 -20.710 1.00 76.81 91 ALA A CA 1
ATOM 665 C C . ALA A 1 91 ? 12.595 5.344 -21.664 1.00 76.81 91 ALA A C 1
ATOM 667 O O . ALA A 1 91 ? 12.838 6.056 -22.643 1.00 76.81 91 ALA A O 1
ATOM 668 N N . PRO A 1 92 ? 13.288 4.211 -21.435 1.00 84.38 92 PRO A N 1
ATOM 669 C CA . PRO A 1 92 ? 13.014 3.192 -20.417 1.00 84.38 92 PRO A CA 1
ATOM 670 C C . PRO A 1 92 ? 13.537 3.562 -19.021 1.00 84.38 92 PRO A C 1
ATOM 672 O O . PRO A 1 92 ? 14.507 4.302 -18.880 1.00 84.38 92 PRO A O 1
ATOM 675 N N . LEU A 1 93 ? 12.911 2.998 -17.984 1.00 89.06 93 LEU A N 1
ATOM 676 C CA . LEU A 1 93 ? 13.395 3.084 -16.607 1.00 89.06 93 LEU A CA 1
ATOM 677 C C . LEU A 1 93 ? 14.723 2.325 -16.511 1.00 89.06 93 LEU A C 1
ATOM 679 O O . LEU A 1 93 ? 14.758 1.117 -16.751 1.00 89.06 93 LEU A O 1
ATOM 683 N N . ARG A 1 94 ? 15.803 3.018 -16.146 1.00 90.69 94 ARG A N 1
ATOM 684 C CA . ARG A 1 94 ? 17.146 2.437 -16.027 1.00 90.69 94 ARG A CA 1
ATOM 685 C C . ARG A 1 94 ? 17.666 2.562 -14.604 1.00 90.69 94 ARG A C 1
ATOM 687 O O . ARG A 1 94 ? 17.755 3.664 -14.073 1.00 90.69 94 ARG A O 1
ATOM 694 N N . LEU A 1 95 ? 18.055 1.433 -14.024 1.00 90.31 95 LEU A N 1
ATOM 695 C CA . LEU A 1 95 ? 18.735 1.340 -12.736 1.00 90.31 95 LEU A CA 1
ATOM 696 C C . LEU A 1 95 ? 20.110 0.709 -12.972 1.00 90.31 95 LEU A C 1
ATOM 698 O O . LEU A 1 95 ? 20.220 -0.356 -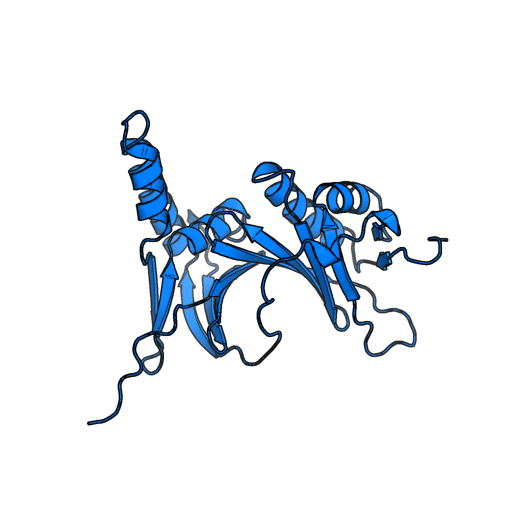13.580 1.00 90.31 95 LEU A O 1
ATOM 702 N N . GLY A 1 96 ? 21.172 1.391 -12.547 1.00 85.50 96 GLY A N 1
ATOM 703 C CA . GLY A 1 96 ? 22.537 0.887 -12.710 1.00 85.50 96 GLY A CA 1
ATOM 704 C C . GLY A 1 96 ? 22.831 -0.314 -11.797 1.00 85.50 96 GLY A C 1
ATOM 705 O O . GLY A 1 96 ? 22.128 -0.501 -10.806 1.00 85.50 96 GLY A O 1
ATOM 706 N N . PRO A 1 97 ? 23.897 -1.094 -12.065 1.00 82.75 97 PRO A N 1
ATOM 707 C CA . PRO A 1 97 ? 24.277 -2.232 -11.220 1.00 82.75 97 PRO A CA 1
ATOM 708 C C . PRO A 1 97 ? 24.466 -1.872 -9.738 1.00 82.75 97 PRO A C 1
ATOM 710 O O . PRO A 1 97 ? 24.110 -2.647 -8.859 1.00 82.75 97 PRO A O 1
ATOM 713 N N . GLY A 1 98 ? 24.983 -0.671 -9.452 1.00 87.44 98 GLY A N 1
ATOM 714 C CA . GLY A 1 98 ? 25.193 -0.181 -8.085 1.00 87.44 98 GLY A CA 1
ATOM 715 C C . GLY A 1 98 ? 23.924 0.250 -7.342 1.00 87.44 98 GLY A C 1
ATOM 716 O O . GLY A 1 98 ? 24.007 0.550 -6.158 1.00 87.44 98 GLY A O 1
ATOM 717 N N . ALA A 1 99 ? 22.765 0.289 -8.009 1.00 90.19 99 ALA A N 1
ATOM 718 C CA . ALA A 1 99 ? 21.496 0.656 -7.377 1.00 90.19 99 ALA A CA 1
ATOM 719 C C . ALA A 1 99 ? 20.842 -0.521 -6.630 1.00 90.19 99 ALA A C 1
ATOM 721 O O . ALA A 1 99 ? 19.912 -0.311 -5.853 1.00 90.19 99 ALA A O 1
ATOM 722 N N . VAL A 1 100 ? 21.293 -1.759 -6.872 1.00 93.56 100 VAL A N 1
ATOM 723 C CA . VAL A 1 100 ? 20.709 -2.966 -6.272 1.00 93.56 100 VAL A CA 1
ATOM 724 C C . VAL A 1 100 ? 21.134 -3.094 -4.806 1.00 93.56 100 VAL A C 1
ATOM 726 O O . VAL A 1 100 ? 22.318 -3.142 -4.484 1.00 93.56 100 VAL A O 1
ATOM 729 N N . ARG A 1 101 ? 20.145 -3.183 -3.913 1.00 95.06 101 ARG A N 1
ATOM 730 C CA . ARG A 1 101 ? 20.276 -3.221 -2.445 1.00 95.06 101 ARG A CA 1
ATOM 731 C C . ARG A 1 101 ? 19.493 -4.388 -1.826 1.00 95.06 101 ARG A C 1
ATOM 733 O O . ARG A 1 101 ? 18.917 -4.261 -0.749 1.00 95.06 101 ARG A O 1
ATOM 740 N N . ASP A 1 102 ? 19.452 -5.539 -2.500 1.00 93.31 102 ASP A N 1
ATOM 741 C CA . ASP A 1 102 ? 18.641 -6.705 -2.095 1.00 93.31 102 ASP A CA 1
ATOM 742 C C . ASP A 1 102 ? 18.893 -7.176 -0.657 1.00 93.31 102 ASP A C 1
ATOM 744 O O . ASP A 1 102 ? 17.950 -7.516 0.059 1.00 93.31 102 ASP A O 1
ATOM 748 N N . GLY A 1 103 ? 20.152 -7.139 -0.204 1.00 94.19 103 GLY A N 1
ATOM 749 C CA . GLY A 1 103 ? 20.540 -7.549 1.151 1.00 94.19 103 GLY A CA 1
ATOM 750 C C . GLY A 1 103 ? 19.953 -6.685 2.275 1.00 94.19 103 GLY A C 1
ATOM 751 O O . GLY A 1 103 ? 19.966 -7.095 3.438 1.00 94.19 103 GLY A O 1
ATOM 752 N N . GLU A 1 104 ? 19.417 -5.510 1.945 1.00 95.75 104 GLU A N 1
ATOM 753 C CA . GLU A 1 104 ? 18.842 -4.572 2.909 1.00 95.75 104 GLU A CA 1
ATOM 754 C C . GLU A 1 104 ? 17.338 -4.761 3.102 1.00 95.75 104 GLU A C 1
ATOM 756 O O . GLU A 1 104 ? 16.774 -4.312 4.104 1.00 95.75 104 GLU A O 1
ATOM 761 N N . TRP A 1 105 ? 16.668 -5.469 2.188 1.00 96.50 105 TRP A N 1
ATOM 762 C CA . TRP A 1 105 ? 15.250 -5.750 2.343 1.00 96.50 105 TRP A CA 1
ATOM 763 C C . TRP A 1 105 ? 15.006 -6.704 3.513 1.00 96.50 105 TRP A C 1
ATOM 765 O O . TRP A 1 105 ? 15.578 -7.793 3.605 1.00 96.50 105 TRP A O 1
ATOM 775 N N . ARG A 1 106 ? 14.080 -6.335 4.402 1.00 92.75 106 ARG A N 1
ATOM 776 C CA . ARG A 1 106 ? 13.673 -7.174 5.534 1.00 92.75 106 ARG A CA 1
ATOM 777 C C . ARG A 1 106 ? 12.229 -7.647 5.393 1.00 92.75 106 ARG A C 1
ATOM 779 O O . ARG A 1 106 ? 11.325 -6.889 5.044 1.00 92.75 106 ARG A O 1
ATOM 786 N N . GLY A 1 107 ? 12.005 -8.917 5.721 1.00 90.00 107 GLY A N 1
ATOM 787 C CA . GLY A 1 107 ? 10.689 -9.551 5.769 1.00 90.00 107 GLY A CA 1
ATOM 788 C C . GLY A 1 107 ? 10.095 -9.929 4.407 1.00 90.00 107 GLY A C 1
ATOM 789 O O . GLY A 1 107 ? 10.586 -9.568 3.341 1.00 90.00 107 GLY A O 1
ATOM 790 N N . THR A 1 108 ? 8.999 -10.677 4.455 1.00 93.19 108 THR A N 1
ATOM 791 C CA . THR A 1 108 ? 8.352 -11.276 3.279 1.00 93.19 108 THR A CA 1
ATOM 792 C C . THR A 1 108 ? 7.436 -10.296 2.551 1.00 93.19 108 THR A C 1
ATOM 794 O O . THR A 1 108 ? 6.821 -9.441 3.195 1.00 93.19 108 THR A O 1
ATOM 797 N N . LEU A 1 109 ? 7.271 -10.485 1.241 1.00 95.62 109 LEU A N 1
ATOM 798 C CA . LEU A 1 109 ? 6.203 -9.858 0.463 1.00 95.62 109 LEU A CA 1
ATOM 799 C C . LEU A 1 109 ? 4.869 -10.616 0.625 1.00 95.62 109 LEU A C 1
ATOM 801 O O . LEU A 1 109 ? 4.877 -11.806 0.960 1.00 95.62 109 LEU A O 1
ATOM 805 N N . PRO A 1 110 ? 3.724 -9.942 0.420 1.00 95.31 110 PRO A N 1
ATOM 806 C CA . PRO A 1 110 ? 2.425 -10.594 0.333 1.00 95.31 110 PRO A CA 1
ATOM 807 C C . PRO A 1 110 ? 2.363 -11.563 -0.859 1.00 95.31 110 PRO A C 1
ATOM 809 O O . PRO A 1 110 ? 3.024 -11.329 -1.873 1.00 95.31 110 PRO A O 1
ATOM 812 N N . PRO A 1 111 ? 1.541 -12.624 -0.781 1.00 93.12 111 PRO A N 1
ATOM 813 C CA . PRO A 1 111 ? 1.339 -13.532 -1.901 1.00 93.12 111 PRO A CA 1
ATOM 814 C C . PRO A 1 111 ? 0.666 -12.814 -3.076 1.00 93.12 111 PRO A C 1
ATOM 816 O O . PRO A 1 111 ? -0.169 -11.922 -2.900 1.00 93.12 111 PRO A O 1
ATOM 819 N N . THR A 1 112 ? 0.997 -13.239 -4.293 1.00 88.31 112 THR A N 1
ATOM 820 C CA . THR A 1 112 ? 0.434 -12.681 -5.533 1.00 88.31 112 THR A CA 1
ATOM 821 C C . THR A 1 112 ? -0.991 -13.170 -5.811 1.00 88.31 112 THR A C 1
ATOM 823 O O . THR A 1 112 ? -1.752 -12.484 -6.491 1.00 88.31 112 THR A O 1
ATOM 826 N N . ALA A 1 113 ? -1.382 -14.318 -5.249 1.00 90.88 113 ALA A N 1
ATOM 827 C CA . ALA A 1 113 ? -2.678 -14.965 -5.446 1.00 90.88 113 ALA A CA 1
ATOM 828 C C . ALA A 1 113 ? -3.273 -15.500 -4.125 1.00 90.88 113 ALA A C 1
ATOM 830 O O . ALA A 1 113 ? -2.690 -15.348 -3.049 1.00 90.88 113 ALA A O 1
ATOM 831 N N . GLY A 1 114 ? -4.463 -16.107 -4.204 1.00 94.62 114 GLY A N 1
ATOM 832 C CA . GLY A 1 114 ? -5.153 -16.690 -3.043 1.00 94.62 114 GLY A CA 1
ATOM 833 C C . GLY A 1 114 ? -5.840 -15.664 -2.136 1.00 94.62 114 GLY A C 1
ATOM 834 O O . GLY A 1 114 ? -6.068 -15.930 -0.961 1.00 94.62 114 GLY A O 1
ATOM 835 N N . TRP A 1 115 ? -6.149 -14.477 -2.662 1.00 96.44 115 TRP A N 1
ATOM 836 C CA . TRP A 1 115 ? -6.842 -13.428 -1.919 1.00 96.44 115 TRP A CA 1
ATOM 837 C C . TRP A 1 115 ? -8.350 -13.669 -1.888 1.00 96.44 115 TRP A C 1
ATOM 839 O O . TRP A 1 115 ? -9.009 -13.619 -2.925 1.00 96.44 115 TRP A O 1
ATOM 849 N N . ARG A 1 116 ? -8.906 -13.845 -0.688 1.00 96.56 116 ARG A N 1
ATOM 850 C CA . ARG A 1 116 ? -10.353 -13.823 -0.447 1.00 96.56 116 ARG A CA 1
ATOM 851 C C . ARG A 1 116 ? -10.776 -12.402 -0.099 1.00 96.56 116 ARG A C 1
ATOM 853 O O . ARG A 1 116 ? -10.260 -11.834 0.863 1.00 96.56 116 ARG A O 1
ATOM 860 N N . ARG A 1 117 ? -11.699 -11.821 -0.867 1.00 97.50 117 ARG A N 1
ATOM 861 C CA . ARG A 1 117 ? -12.327 -10.539 -0.514 1.00 97.50 117 ARG A CA 1
ATOM 862 C C . ARG A 1 117 ? -13.300 -10.766 0.641 1.00 97.50 117 ARG A C 1
ATOM 864 O O . ARG A 1 117 ? -14.136 -11.654 0.542 1.00 97.50 117 ARG A O 1
ATOM 871 N N . ILE A 1 118 ? -13.165 -9.965 1.693 1.00 97.94 118 ILE A N 1
ATOM 872 C CA . ILE A 1 118 ? -13.974 -10.041 2.914 1.00 97.94 118 ILE A CA 1
ATOM 873 C C . ILE A 1 118 ? -15.064 -8.973 2.878 1.00 97.94 118 ILE A C 1
ATOM 875 O O . ILE A 1 118 ? -16.237 -9.282 3.018 1.00 97.94 118 ILE A O 1
ATOM 879 N N . GLU A 1 119 ? -14.682 -7.725 2.611 1.00 97.94 119 GLU A N 1
ATOM 880 C CA . GLU A 1 119 ? -15.598 -6.587 2.668 1.00 97.94 119 GLU A CA 1
ATOM 881 C C . GLU A 1 119 ? -15.196 -5.502 1.663 1.00 97.94 119 GLU A C 1
ATOM 883 O O . GLU A 1 119 ? -14.052 -5.452 1.198 1.00 97.94 119 GLU A O 1
ATOM 888 N N . VAL A 1 120 ? -16.147 -4.638 1.313 1.00 98.12 120 VAL A N 1
ATOM 889 C CA . VAL A 1 120 ? -15.920 -3.415 0.541 1.00 98.12 120 VAL A CA 1
ATOM 890 C C . VAL A 1 120 ? -16.316 -2.230 1.413 1.00 98.12 120 VAL A C 1
ATOM 892 O O . VAL A 1 120 ? -17.456 -2.146 1.853 1.00 98.12 120 VAL A O 1
ATOM 895 N N . VAL A 1 121 ? -15.375 -1.319 1.641 1.00 98.06 121 VAL A N 1
ATOM 896 C CA . VAL A 1 121 ? -15.521 -0.196 2.571 1.00 98.06 121 VAL A CA 1
ATOM 897 C C . VAL A 1 121 ? -15.427 1.114 1.788 1.00 98.06 121 VAL A C 1
ATOM 899 O O . VAL A 1 121 ? -14.432 1.313 1.084 1.00 98.06 121 VAL A O 1
ATOM 902 N N . PRO A 1 122 ? -16.419 2.015 1.876 1.00 98.25 122 PRO A N 1
ATOM 903 C CA . PRO A 1 122 ? -16.377 3.301 1.185 1.00 98.25 122 PRO A CA 1
ATOM 904 C C . PRO A 1 122 ? -15.130 4.116 1.545 1.00 98.25 122 PRO A C 1
ATOM 906 O O . PRO A 1 122 ? -14.745 4.196 2.714 1.00 98.25 122 PRO A O 1
ATOM 909 N N . VAL A 1 123 ? -14.521 4.769 0.550 1.00 98.38 123 VAL A N 1
ATOM 910 C CA . VAL A 1 123 ? -13.367 5.654 0.776 1.00 98.38 123 VAL A CA 1
ATOM 911 C C . VAL A 1 123 ? -13.673 6.763 1.802 1.00 98.38 123 VAL A C 1
ATOM 913 O O . VAL A 1 123 ? -12.839 6.947 2.693 1.00 98.38 123 VAL A O 1
ATOM 916 N N . PRO A 1 124 ? -14.850 7.428 1.785 1.00 98.31 124 PRO A N 1
ATOM 917 C CA . PRO A 1 124 ? -15.172 8.450 2.784 1.00 98.31 124 PRO A CA 1
ATOM 918 C C . PRO A 1 124 ? -15.184 7.935 4.229 1.00 98.31 124 PRO A C 1
ATOM 920 O O . PRO A 1 124 ? -14.846 8.678 5.148 1.00 98.31 124 PRO A O 1
ATOM 923 N N . ALA A 1 125 ? -15.534 6.662 4.453 1.00 98.12 125 ALA A N 1
ATOM 924 C CA . ALA A 1 125 ? -15.521 6.067 5.790 1.00 98.12 125 ALA A CA 1
ATOM 925 C C . ALA A 1 125 ? -14.086 5.884 6.308 1.00 98.12 125 ALA A C 1
ATOM 927 O O . ALA A 1 125 ? -13.793 6.199 7.461 1.00 98.12 125 ALA A O 1
ATOM 928 N N . ILE A 1 126 ? -13.177 5.435 5.436 1.00 98.25 126 ILE A N 1
ATOM 929 C CA . ILE A 1 126 ? -11.749 5.297 5.754 1.00 98.25 126 ILE A CA 1
ATOM 930 C C . ILE A 1 126 ? -11.133 6.671 6.029 1.00 98.25 126 ILE A C 1
ATOM 932 O O . ILE A 1 126 ? -10.446 6.839 7.034 1.00 98.25 126 ILE A O 1
ATOM 936 N N . ASP A 1 127 ? -11.398 7.660 5.174 1.00 98.12 127 ASP A N 1
ATOM 937 C CA . ASP A 1 127 ? -10.892 9.022 5.370 1.00 98.12 127 ASP A CA 1
ATOM 938 C C . ASP A 1 127 ? -11.432 9.653 6.660 1.00 98.12 127 ASP A C 1
ATOM 940 O O . ASP A 1 127 ? -10.668 10.211 7.447 1.00 98.12 127 ASP A O 1
ATOM 944 N N . GLY A 1 128 ? -12.728 9.487 6.938 1.00 98.00 128 GLY A N 1
ATOM 945 C CA . GLY A 1 128 ? -13.353 9.932 8.181 1.00 98.00 128 GLY A CA 1
ATOM 946 C C . GLY A 1 128 ? -12.668 9.366 9.426 1.00 98.00 128 GLY A C 1
ATOM 947 O O . GLY A 1 128 ? -12.338 10.129 10.336 1.00 98.00 128 GLY A O 1
ATOM 948 N N . ALA A 1 129 ? -12.390 8.059 9.438 1.00 97.81 129 ALA A N 1
ATOM 949 C CA . ALA A 1 129 ? -11.686 7.399 10.535 1.00 97.81 129 ALA A CA 1
ATOM 950 C C . ALA A 1 129 ? -10.260 7.947 10.721 1.00 97.81 129 ALA A C 1
ATOM 952 O O . ALA A 1 129 ? -9.847 8.238 11.845 1.00 97.81 129 ALA A O 1
ATOM 953 N N . VAL A 1 130 ? -9.527 8.158 9.623 1.00 97.81 130 VAL A N 1
ATOM 954 C CA . VAL A 1 130 ? -8.172 8.722 9.681 1.00 97.81 130 VAL A CA 1
ATOM 955 C C . VAL A 1 130 ? -8.186 10.163 10.192 1.00 97.81 130 VAL A C 1
ATOM 957 O O . VAL A 1 130 ? -7.383 10.505 11.056 1.00 97.81 130 VAL A O 1
ATOM 960 N N . ARG A 1 131 ? -9.112 11.013 9.726 1.00 97.12 131 ARG A N 1
ATOM 961 C CA . ARG A 1 131 ? -9.236 12.397 10.221 1.00 97.12 131 ARG A CA 1
ATOM 962 C C . ARG A 1 131 ? -9.533 12.446 11.720 1.00 97.12 131 ARG A C 1
ATOM 964 O O . ARG A 1 131 ? -8.955 13.273 12.419 1.00 97.12 131 ARG A O 1
ATOM 971 N N . ALA A 1 132 ? -10.385 11.552 12.224 1.00 96.12 132 ALA A N 1
ATOM 972 C CA . ALA A 1 132 ? -10.675 11.455 13.654 1.00 96.12 132 ALA A CA 1
ATOM 973 C C . ALA A 1 132 ? -9.433 11.046 14.475 1.00 96.12 132 ALA A C 1
ATOM 975 O O . ALA A 1 132 ? -9.167 11.617 15.536 1.00 96.12 132 ALA A O 1
ATOM 976 N N . ALA A 1 133 ? -8.632 10.106 13.964 1.00 95.00 133 ALA A N 1
ATOM 977 C CA . ALA A 1 133 ? -7.363 9.721 14.581 1.00 95.00 133 ALA A CA 1
ATOM 978 C C . ALA A 1 133 ? -6.336 10.864 14.580 1.00 95.00 133 ALA A C 1
ATOM 980 O O . ALA A 1 133 ? -5.698 11.115 15.602 1.00 95.00 133 ALA A O 1
ATOM 981 N N . VAL A 1 134 ? -6.210 11.599 13.470 1.00 94.06 134 VAL A N 1
ATOM 982 C CA . VAL A 1 134 ? -5.328 12.775 13.379 1.00 94.06 134 VAL A CA 1
ATOM 983 C C . VAL A 1 134 ? -5.753 13.855 14.373 1.00 94.06 134 VAL A C 1
ATOM 985 O O . VAL A 1 134 ? -4.911 14.342 15.116 1.00 94.06 134 VAL A O 1
ATOM 988 N N . ALA A 1 135 ? -7.051 14.156 14.478 1.00 94.19 135 ALA A N 1
ATOM 989 C CA . ALA A 1 135 ? -7.558 15.113 15.463 1.00 94.19 135 ALA A CA 1
ATOM 990 C C . ALA A 1 135 ? -7.251 14.685 16.911 1.00 94.19 135 ALA A C 1
ATOM 992 O O . ALA A 1 135 ? -6.930 15.521 17.756 1.00 94.19 135 ALA A O 1
ATOM 993 N N . THR A 1 136 ? -7.302 13.378 17.190 1.00 91.12 136 THR A N 1
ATOM 994 C CA . THR A 1 136 ? -6.928 12.817 18.498 1.00 91.12 136 THR A CA 1
ATOM 995 C C . THR A 1 136 ? -5.446 13.053 18.801 1.00 91.12 136 THR A C 1
ATOM 997 O O . THR A 1 136 ? -5.102 13.487 19.901 1.00 91.12 136 THR A O 1
ATOM 1000 N N . TYR A 1 137 ? -4.568 12.808 17.823 1.00 89.56 137 TYR A N 1
ATOM 1001 C CA . TYR A 1 137 ? -3.135 13.079 17.950 1.00 89.56 137 TYR A CA 1
ATOM 1002 C C . TYR A 1 137 ? -2.838 14.577 18.099 1.00 89.56 137 TYR A C 1
ATOM 1004 O O . TYR A 1 137 ? -2.060 14.966 18.969 1.00 89.56 137 TYR A O 1
ATOM 1012 N N . ASP A 1 138 ? -3.487 15.431 17.309 1.00 91.25 138 ASP A N 1
ATOM 1013 C CA . ASP A 1 138 ? -3.289 16.879 17.377 1.00 91.25 138 ASP A CA 1
ATOM 1014 C C . ASP A 1 138 ? -3.712 17.446 18.740 1.00 91.25 138 ASP A C 1
ATOM 1016 O O . ASP A 1 138 ? -3.021 18.302 19.290 1.00 91.25 138 ASP A O 1
ATOM 1020 N N . GLY A 1 139 ? -4.771 16.904 19.352 1.00 90.56 139 GLY A N 1
ATOM 1021 C CA . GLY A 1 139 ? -5.161 17.229 20.729 1.00 90.56 139 GLY A CA 1
ATOM 1022 C C . GLY A 1 139 ? -4.162 16.765 21.803 1.00 90.56 139 GLY A C 1
ATOM 1023 O O . GLY A 1 139 ? -4.213 17.224 22.945 1.00 90.56 139 GLY A O 1
ATOM 1024 N N . ALA A 1 140 ? -3.244 15.860 21.458 1.00 90.00 140 ALA A N 1
ATOM 1025 C CA . ALA A 1 140 ? -2.136 15.430 22.309 1.00 90.00 140 ALA A CA 1
ATOM 1026 C C . ALA A 1 140 ? -0.822 16.160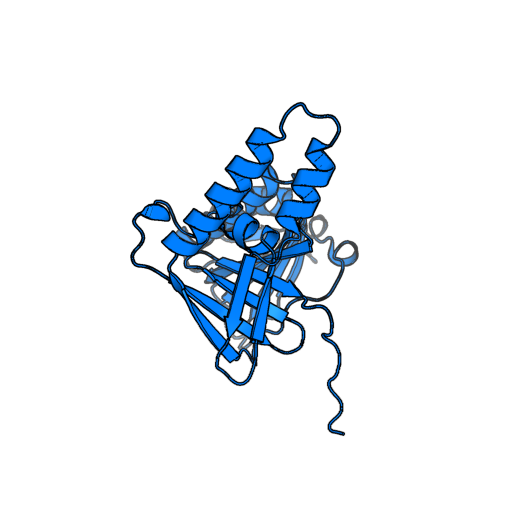 22.027 1.00 90.00 140 ALA A C 1
ATOM 1028 O O . ALA A 1 140 ? 0.153 15.994 22.763 1.00 90.00 140 ALA A O 1
ATOM 1029 N N . ARG A 1 141 ? -0.778 16.983 20.979 1.00 89.00 141 ARG A N 1
ATOM 1030 C CA . ARG A 1 141 ? 0.437 17.665 20.556 1.00 89.00 141 ARG A CA 1
ATOM 1031 C C . ARG A 1 141 ? 0.943 18.606 21.653 1.00 89.00 141 ARG A C 1
ATOM 1033 O O . ARG A 1 141 ? 0.185 19.366 22.245 1.00 89.00 141 ARG A O 1
ATOM 1040 N N . GLY A 1 142 ? 2.249 18.557 21.913 1.00 88.62 142 GLY A N 1
ATOM 1041 C CA . GLY A 1 142 ? 2.900 19.367 22.948 1.00 88.62 142 GLY A CA 1
ATOM 1042 C C . GLY A 1 142 ? 2.793 18.799 24.366 1.00 88.62 142 GLY A C 1
ATOM 1043 O O . GLY A 1 142 ? 3.403 19.351 25.279 1.00 88.62 142 GLY A O 1
ATOM 1044 N N . ARG A 1 143 ? 2.072 17.689 24.563 1.00 91.94 143 ARG A N 1
ATOM 1045 C CA . ARG A 1 143 ? 2.088 16.950 25.827 1.00 91.94 143 ARG A CA 1
ATOM 1046 C C . ARG A 1 143 ? 3.308 16.016 25.897 1.00 91.94 143 ARG A C 1
ATOM 1048 O O . ARG A 1 143 ? 3.761 15.546 24.852 1.00 91.94 143 ARG A O 1
ATOM 1055 N N . PRO A 1 144 ? 3.813 15.682 27.100 1.00 92.50 144 PRO A N 1
ATOM 1056 C CA . PRO A 1 144 ? 4.930 14.743 27.257 1.00 92.50 144 PRO A CA 1
ATOM 1057 C C . PRO A 1 144 ? 4.655 13.332 26.711 1.00 92.50 144 PRO A C 1
ATOM 1059 O O . PRO A 1 144 ? 5.590 12.605 26.398 1.00 92.50 144 PRO A O 1
ATOM 1062 N N . ASP A 1 145 ? 3.383 12.941 26.599 1.00 91.69 145 ASP A N 1
ATOM 1063 C CA . ASP A 1 145 ? 2.929 11.625 26.141 1.00 91.69 145 ASP A CA 1
ATOM 1064 C C . ASP A 1 145 ? 2.571 11.577 24.643 1.00 91.69 145 ASP A C 1
ATOM 1066 O O . ASP A 1 145 ? 2.079 10.552 24.172 1.00 91.69 145 ASP A O 1
ATOM 1070 N N . ALA A 1 146 ? 2.800 12.653 23.879 1.00 89.94 146 ALA A N 1
ATOM 1071 C CA . ALA A 1 146 ? 2.329 12.777 22.494 1.00 89.94 146 ALA A CA 1
ATOM 1072 C C . ALA A 1 146 ? 2.769 11.615 21.584 1.00 89.94 146 ALA A C 1
ATOM 1074 O O . ALA A 1 146 ? 1.966 11.112 20.796 1.00 89.94 146 ALA A O 1
ATOM 1075 N N . ASP A 1 147 ? 4.014 11.153 21.715 1.00 88.56 147 ASP A N 1
ATOM 1076 C CA . ASP A 1 147 ? 4.542 10.045 20.910 1.00 88.56 147 ASP A CA 1
ATOM 1077 C C . ASP A 1 147 ? 3.909 8.700 21.293 1.00 88.56 147 ASP A C 1
ATOM 1079 O O . ASP A 1 147 ? 3.607 7.878 20.427 1.00 88.56 147 ASP A O 1
ATOM 1083 N N . VAL A 1 148 ? 3.629 8.494 22.584 1.00 91.44 148 VAL A N 1
ATOM 1084 C CA . VAL A 1 148 ? 2.932 7.298 23.083 1.00 91.44 148 VAL A CA 1
ATOM 1085 C C . VAL A 1 148 ? 1.491 7.278 22.580 1.00 91.44 148 VAL A C 1
ATOM 1087 O O . VAL A 1 148 ? 0.997 6.237 22.144 1.00 91.44 148 VAL A O 1
ATOM 1090 N N . VAL A 1 149 ? 0.824 8.434 22.587 1.00 90.31 149 VAL A N 1
ATOM 1091 C CA . VAL A 1 149 ? -0.528 8.588 22.039 1.00 90.31 149 VAL A CA 1
ATOM 1092 C C . VAL A 1 149 ? -0.525 8.310 20.543 1.00 90.31 149 VAL A C 1
ATOM 1094 O O . VAL A 1 149 ? -1.384 7.570 20.072 1.00 90.31 149 VAL A O 1
ATOM 1097 N N . ALA A 1 150 ? 0.449 8.841 19.799 1.00 90.12 150 ALA A N 1
ATOM 1098 C CA . ALA A 1 150 ? 0.579 8.587 18.368 1.00 90.12 150 ALA A CA 1
ATOM 1099 C C . ALA A 1 150 ? 0.712 7.090 18.072 1.00 90.12 150 ALA A C 1
ATOM 1101 O O . ALA A 1 150 ? -0.044 6.560 17.260 1.00 90.12 150 ALA A O 1
ATOM 1102 N N . ALA A 1 151 ? 1.631 6.405 18.760 1.00 90.94 151 ALA A N 1
ATOM 1103 C CA . ALA A 1 151 ? 1.832 4.968 18.605 1.00 90.94 151 ALA A CA 1
ATOM 1104 C C . ALA A 1 151 ? 0.549 4.188 18.934 1.00 90.94 151 ALA A C 1
ATOM 1106 O O . ALA A 1 151 ? 0.082 3.394 18.123 1.00 90.94 151 ALA A O 1
ATOM 1107 N N . THR A 1 152 ? -0.091 4.504 20.063 1.00 92.88 152 THR A N 1
ATOM 1108 C CA . THR A 1 152 ? -1.334 3.847 20.501 1.00 92.88 152 THR A CA 1
ATOM 1109 C C . THR A 1 152 ? -2.475 4.040 19.502 1.00 92.88 152 THR A C 1
ATOM 1111 O O . THR A 1 152 ? -3.200 3.097 19.189 1.00 92.88 152 THR A O 1
ATOM 1114 N N . VAL A 1 153 ? -2.639 5.257 18.976 1.00 93.75 153 VAL A N 1
ATOM 1115 C CA . VAL A 1 153 ? -3.651 5.559 17.957 1.00 93.75 153 VAL A CA 1
ATOM 1116 C C . VAL A 1 153 ? -3.373 4.778 16.680 1.00 93.75 153 VAL A C 1
ATOM 1118 O O . VAL A 1 153 ? -4.313 4.268 16.084 1.00 93.75 153 VAL A O 1
ATOM 1121 N N . LEU A 1 154 ? -2.111 4.663 16.259 1.00 93.94 154 LEU A N 1
ATOM 1122 C CA . LEU A 1 154 ? -1.733 3.942 15.042 1.00 93.94 154 LEU A CA 1
ATOM 1123 C C . LEU A 1 154 ? -1.916 2.423 15.178 1.00 93.94 154 LEU A C 1
ATOM 1125 O O . LEU A 1 154 ? -2.346 1.788 14.214 1.00 93.94 154 LEU A O 1
ATOM 1129 N N . ASP A 1 155 ? -1.670 1.860 16.358 1.00 93.12 155 ASP A N 1
ATOM 1130 C CA . ASP A 1 155 ? -1.851 0.428 16.637 1.00 93.12 155 ASP A CA 1
ATOM 1131 C C . ASP A 1 155 ? -3.318 0.045 16.899 1.00 93.12 155 ASP A C 1
ATOM 1133 O O . ASP A 1 155 ? -3.678 -1.133 16.872 1.00 93.12 155 ASP A O 1
ATOM 1137 N N . HIS A 1 156 ? -4.193 1.031 17.112 1.00 93.94 156 HIS A N 1
ATOM 1138 C CA . HIS A 1 156 ? -5.614 0.806 17.347 1.00 93.94 156 HIS A CA 1
ATOM 1139 C C . HIS A 1 156 ? -6.278 0.028 16.200 1.00 93.94 156 HIS A C 1
ATOM 1141 O O . HIS A 1 156 ? -6.116 0.360 15.024 1.00 93.94 156 HIS A O 1
ATOM 1147 N N . ALA A 1 157 ? -7.094 -0.970 16.549 1.00 94.62 157 ALA A N 1
ATOM 1148 C CA . ALA A 1 157 ? -7.924 -1.734 15.621 1.00 94.62 157 ALA A CA 1
ATOM 1149 C C . ALA A 1 157 ? -9.021 -0.850 14.996 1.00 94.62 157 ALA A C 1
ATOM 1151 O O . ALA A 1 157 ? -10.121 -0.733 15.528 1.00 94.62 157 ALA A O 1
ATOM 1152 N N . ALA A 1 158 ? -8.713 -0.222 13.861 1.00 95.44 158 ALA A N 1
ATOM 1153 C CA . ALA A 1 158 ? -9.548 0.815 13.256 1.00 95.44 158 ALA A CA 1
ATOM 1154 C C . ALA A 1 158 ? -10.660 0.282 12.349 1.00 95.44 158 ALA A C 1
ATOM 1156 O O . ALA A 1 158 ? -11.699 0.922 12.199 1.00 95.44 158 ALA A O 1
ATOM 1157 N N . LEU A 1 159 ? -10.427 -0.856 11.696 1.00 96.69 159 LEU A N 1
ATOM 1158 C CA . LEU A 1 159 ? -11.378 -1.444 10.762 1.00 96.69 159 LEU A CA 1
ATOM 1159 C C . LEU A 1 159 ? -11.404 -2.959 10.931 1.00 96.69 159 LEU A C 1
ATOM 1161 O O . LEU A 1 159 ? -10.426 -3.641 10.628 1.00 96.69 159 LEU A O 1
ATOM 1165 N N . THR A 1 160 ? -12.550 -3.475 11.362 1.00 96.38 160 THR A N 1
ATOM 1166 C CA . THR A 1 160 ? -12.823 -4.910 11.436 1.00 96.38 160 THR A CA 1
ATOM 1167 C C . THR A 1 160 ? -13.726 -5.285 10.276 1.00 96.38 160 THR A C 1
ATOM 1169 O O . THR A 1 160 ? -14.908 -4.963 10.292 1.00 96.38 160 THR A O 1
ATOM 1172 N N . ALA A 1 161 ? -13.162 -5.969 9.285 1.00 95.94 161 ALA A N 1
ATOM 1173 C CA . ALA A 1 161 ? -13.918 -6.512 8.169 1.00 95.94 161 ALA A CA 1
ATOM 1174 C C . ALA A 1 161 ? -14.358 -7.947 8.465 1.00 95.94 161 ALA A C 1
ATOM 1176 O O . ALA A 1 161 ? -13.583 -8.726 9.033 1.00 95.94 161 ALA A O 1
ATOM 1177 N N . SER A 1 162 ? -15.571 -8.324 8.061 1.00 94.56 162 SER A N 1
ATOM 1178 C CA . SER A 1 162 ? -16.075 -9.691 8.245 1.00 94.56 162 SER A CA 1
ATOM 1179 C C . SER A 1 162 ? -17.005 -10.126 7.118 1.00 94.56 162 SER A C 1
ATOM 1181 O O . SER A 1 162 ? -17.856 -9.362 6.679 1.00 94.56 162 SER A O 1
ATOM 1183 N N . ASP A 1 163 ? -16.881 -11.385 6.696 1.00 92.38 163 ASP A N 1
ATOM 1184 C CA . ASP A 1 163 ? -17.822 -12.039 5.775 1.00 92.38 163 ASP A CA 1
ATOM 1185 C C . ASP A 1 163 ? -18.680 -13.115 6.470 1.00 92.38 163 ASP A C 1
ATOM 1187 O O . ASP A 1 163 ? -19.259 -13.989 5.823 1.00 92.38 163 ASP A O 1
ATOM 1191 N N . GLY A 1 164 ? -18.724 -13.081 7.807 1.00 90.25 164 GLY A N 1
ATOM 1192 C CA . GLY A 1 164 ? -19.443 -14.039 8.651 1.00 90.25 164 GLY A CA 1
ATOM 1193 C C . GLY A 1 164 ? -18.716 -15.369 8.878 1.00 90.25 164 GLY A C 1
ATOM 1194 O O . GLY A 1 164 ? -19.124 -16.131 9.748 1.00 90.25 164 GLY A O 1
ATOM 11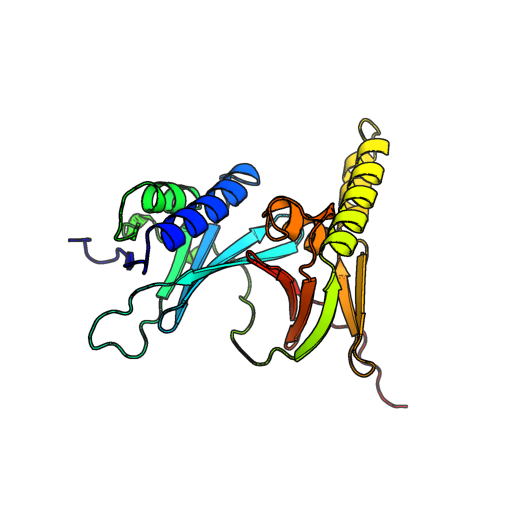95 N N . GLN A 1 165 ? -17.644 -15.662 8.137 1.00 88.44 165 GLN A N 1
ATOM 1196 C CA . GLN A 1 165 ? -16.802 -16.853 8.337 1.00 88.44 165 GLN A CA 1
ATOM 1197 C C . GLN A 1 165 ? -15.396 -16.475 8.792 1.00 88.44 165 GLN A C 1
ATOM 1199 O O . GLN A 1 165 ? -14.778 -17.167 9.599 1.00 88.44 165 GLN A O 1
ATOM 1204 N N . VAL A 1 166 ? -14.881 -15.372 8.257 1.00 89.19 166 VAL A N 1
ATOM 1205 C CA . VAL A 1 166 ? -13.553 -14.859 8.557 1.00 89.19 166 VAL A CA 1
ATOM 1206 C C . VAL A 1 166 ? -13.669 -13.391 8.931 1.00 89.19 166 VAL A C 1
ATOM 1208 O O . VAL A 1 166 ? -14.302 -12.614 8.223 1.00 89.19 166 VAL A O 1
ATOM 1211 N N . SER A 1 167 ? -12.990 -13.012 10.013 1.00 91.38 167 SER A N 1
ATOM 1212 C CA . SER A 1 167 ? -12.761 -11.614 10.364 1.00 91.38 167 SER A CA 1
ATOM 1213 C C . SER A 1 167 ? -11.298 -11.228 10.138 1.00 91.38 167 SER A C 1
ATOM 1215 O O . SER A 1 167 ? -10.388 -12.057 10.272 1.00 91.38 167 SER A O 1
ATOM 1217 N N . VAL A 1 168 ? -11.090 -9.977 9.735 1.00 94.25 168 VAL A N 1
ATOM 1218 C CA . VAL A 1 168 ? -9.791 -9.351 9.487 1.00 94.25 168 VAL A CA 1
ATOM 1219 C C . VAL A 1 168 ? -9.784 -7.989 10.153 1.00 94.25 168 VAL A C 1
ATOM 1221 O O . VAL A 1 168 ? -10.710 -7.207 9.954 1.00 94.25 168 VAL A O 1
ATOM 1224 N N . VAL A 1 169 ? -8.715 -7.684 10.880 1.00 94.56 169 VAL A N 1
ATOM 1225 C CA . VAL A 1 169 ? -8.546 -6.389 11.538 1.00 94.56 169 VAL A CA 1
ATOM 1226 C C . VAL A 1 169 ? -7.432 -5.615 10.848 1.00 94.56 169 VAL A C 1
ATOM 1228 O O . VAL A 1 169 ? -6.323 -6.117 10.669 1.00 94.56 169 VAL A O 1
ATOM 1231 N N . LEU A 1 170 ? -7.716 -4.382 10.448 1.00 97.19 170 LEU A N 1
ATOM 1232 C CA . LEU A 1 170 ? -6.719 -3.437 9.966 1.00 97.19 170 LEU A CA 1
ATOM 1233 C C . LEU A 1 170 ? -6.468 -2.375 11.047 1.00 97.19 170 LEU A C 1
ATOM 1235 O O . LEU A 1 170 ? -7.428 -1.739 11.498 1.00 97.19 170 LEU A O 1
ATOM 1239 N N . PRO A 1 171 ? -5.204 -2.163 11.460 1.00 97.12 171 PRO A N 1
ATOM 1240 C CA . PRO A 1 171 ? -4.869 -1.113 12.409 1.00 97.12 171 PRO A CA 1
ATOM 1241 C C . PRO A 1 171 ? -5.023 0.264 11.757 1.00 97.12 171 PRO A C 1
ATOM 1243 O O . PRO A 1 171 ? -4.970 0.397 10.527 1.00 97.12 171 PRO A O 1
ATOM 1246 N N . MET A 1 172 ? -5.152 1.310 12.570 1.00 97.75 172 MET A N 1
ATOM 1247 C CA . MET A 1 172 ? -5.235 2.690 12.090 1.00 97.75 172 MET A CA 1
ATOM 1248 C C . MET A 1 172 ? -4.017 3.067 11.243 1.00 97.75 172 MET A C 1
ATOM 1250 O O . MET A 1 172 ? -4.163 3.749 10.232 1.00 97.75 172 MET A O 1
ATOM 1254 N N . GLY A 1 173 ? -2.831 2.546 11.569 1.00 97.31 173 GLY A N 1
ATOM 1255 C CA . GLY A 1 173 ? -1.615 2.711 10.775 1.00 97.31 173 GLY A CA 1
ATOM 1256 C C . GLY A 1 173 ? -1.767 2.253 9.319 1.00 97.31 173 GLY A C 1
ATOM 1257 O O . GLY A 1 173 ? -1.199 2.874 8.420 1.00 97.31 173 GLY A O 1
ATOM 1258 N N . ALA A 1 174 ? -2.596 1.238 9.044 1.00 98.19 174 ALA A N 1
ATOM 1259 C CA . ALA A 1 174 ? -2.888 0.801 7.679 1.00 98.19 174 ALA A CA 1
ATOM 1260 C C . ALA A 1 174 ? -3.792 1.789 6.924 1.00 98.19 174 ALA A C 1
ATOM 1262 O O . ALA A 1 174 ? -3.561 2.059 5.742 1.00 98.19 174 ALA A O 1
ATOM 1263 N N . LEU A 1 175 ? -4.796 2.359 7.595 1.00 98.31 175 LEU A N 1
ATOM 1264 C CA . LEU A 1 175 ? -5.671 3.370 6.995 1.00 98.31 175 LEU A CA 1
ATOM 1265 C C . LEU A 1 175 ? -4.915 4.689 6.781 1.00 98.31 175 LEU A C 1
ATOM 1267 O O . LEU A 1 175 ? -4.974 5.281 5.701 1.00 98.31 175 LEU A O 1
ATOM 1271 N N . TYR A 1 176 ? -4.126 5.097 7.775 1.00 97.94 176 TYR A N 1
ATOM 1272 C CA . TYR A 1 176 ? -3.264 6.270 7.705 1.00 97.94 176 TYR A CA 1
ATOM 1273 C C . TYR A 1 176 ? -2.228 6.141 6.585 1.00 97.94 176 TYR A C 1
ATOM 1275 O O . TYR A 1 176 ? -2.036 7.080 5.815 1.00 97.94 176 TYR A O 1
ATOM 1283 N N . ALA A 1 177 ? -1.630 4.959 6.400 1.00 98.31 177 ALA A N 1
ATOM 1284 C CA . ALA A 1 177 ? -0.758 4.686 5.261 1.00 98.31 177 ALA A CA 1
ATOM 1285 C C . ALA A 1 177 ? -1.465 4.895 3.915 1.00 98.31 177 ALA A C 1
ATOM 1287 O O . ALA A 1 177 ? -0.890 5.513 3.018 1.00 98.31 177 ALA A O 1
ATOM 1288 N N . ALA A 1 178 ? -2.712 4.433 3.767 1.00 98.31 178 ALA A N 1
ATOM 1289 C CA . ALA A 1 178 ? -3.479 4.643 2.540 1.00 98.31 178 ALA A CA 1
ATOM 1290 C C . ALA A 1 178 ? -3.697 6.139 2.256 1.00 98.31 178 ALA A C 1
ATOM 1292 O O . ALA A 1 178 ? -3.540 6.570 1.111 1.00 98.31 178 ALA A O 1
ATOM 1293 N N . GLN A 1 179 ? -3.986 6.939 3.289 1.00 97.56 179 GLN A N 1
ATOM 1294 C CA . GLN A 1 179 ? -4.122 8.393 3.166 1.00 97.56 179 GLN A CA 1
ATOM 1295 C C . GLN A 1 179 ? -2.781 9.063 2.821 1.00 97.56 179 GLN A C 1
ATOM 1297 O O . GLN A 1 179 ? -2.692 9.800 1.840 1.00 97.56 179 GLN A O 1
ATOM 1302 N N . ARG A 1 180 ? -1.707 8.772 3.568 1.00 97.25 180 ARG A N 1
ATOM 1303 C CA . ARG A 1 180 ? -0.367 9.362 3.365 1.00 97.25 180 ARG A CA 1
ATOM 1304 C C . ARG A 1 180 ? 0.237 9.017 2.007 1.00 97.25 180 ARG A C 1
ATOM 1306 O O . ARG A 1 180 ? 0.953 9.833 1.426 1.00 97.25 180 ARG A O 1
ATOM 1313 N N . MET A 1 181 ? -0.094 7.843 1.475 1.00 98.31 181 MET A N 1
ATOM 1314 C CA . MET A 1 181 ? 0.292 7.416 0.130 1.00 98.31 181 MET A CA 1
ATOM 1315 C C . MET A 1 181 ? -0.672 7.889 -0.965 1.00 98.31 181 MET A C 1
ATOM 1317 O O . MET A 1 181 ? -0.478 7.526 -2.127 1.00 98.31 181 MET A O 1
ATOM 1321 N N . ALA A 1 182 ? -1.665 8.721 -0.625 1.00 97.69 182 ALA A N 1
ATOM 1322 C CA . ALA A 1 182 ? -2.702 9.235 -1.520 1.00 97.69 182 ALA A CA 1
ATOM 1323 C C . ALA A 1 182 ? -3.442 8.128 -2.295 1.00 97.69 182 ALA A C 1
ATOM 1325 O O . ALA A 1 182 ? -3.897 8.330 -3.420 1.00 97.69 182 ALA A O 1
ATOM 1326 N N . PHE A 1 183 ? -3.559 6.935 -1.705 1.00 98.50 183 PHE A N 1
ATOM 1327 C CA . PHE A 1 183 ? -4.199 5.794 -2.354 1.00 98.50 183 PHE A CA 1
ATOM 1328 C C . PHE A 1 183 ? -5.716 5.924 -2.448 1.00 98.50 183 PHE A C 1
ATOM 1330 O O . PHE A 1 1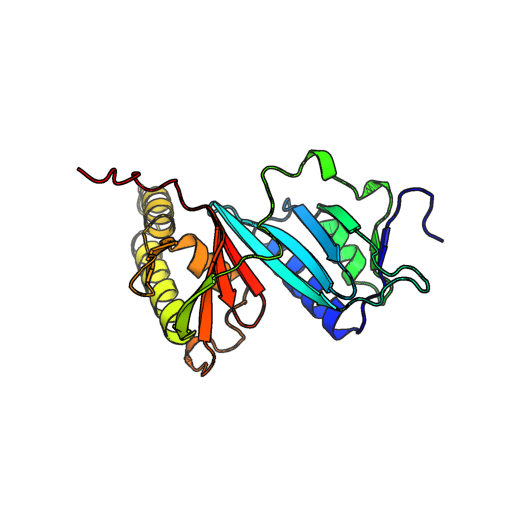83 ? -6.326 5.288 -3.305 1.00 98.50 183 PHE A O 1
ATOM 1337 N N . LEU A 1 184 ? -6.298 6.765 -1.593 1.00 98.00 184 LEU A N 1
ATOM 1338 C CA . LEU A 1 184 ? -7.727 7.057 -1.540 1.00 98.00 184 LEU A CA 1
ATOM 1339 C C . LEU A 1 184 ? -8.201 7.993 -2.671 1.00 98.00 184 LEU A C 1
ATOM 1341 O O . LEU A 1 184 ? -9.397 8.067 -2.930 1.00 98.00 184 LEU A O 1
ATOM 1345 N N . GLY A 1 185 ? -7.275 8.652 -3.377 1.00 95.31 185 GLY A N 1
ATOM 1346 C CA . GLY A 1 185 ? -7.574 9.604 -4.449 1.00 95.31 185 GLY A CA 1
ATOM 1347 C C . GLY A 1 185 ? -7.552 11.075 -4.012 1.00 95.31 185 GLY A C 1
ATOM 1348 O O . GLY A 1 185 ? -7.246 11.363 -2.856 1.00 95.31 185 GLY A O 1
ATOM 1349 N N . PRO A 1 186 ? -7.811 12.009 -4.948 1.00 92.69 186 PRO A N 1
ATOM 1350 C CA . PRO A 1 186 ? -7.654 13.450 -4.724 1.00 92.69 186 PRO A CA 1
ATOM 1351 C C . PRO A 1 186 ? -8.748 14.076 -3.844 1.00 92.69 186 PRO A C 1
ATOM 1353 O O . PRO A 1 186 ? -8.453 15.013 -3.111 1.00 92.69 186 PRO A O 1
ATOM 1356 N N . ASP A 1 187 ? -9.976 13.553 -3.887 1.00 93.62 187 ASP A N 1
ATOM 1357 C CA . ASP A 1 187 ? -11.078 13.937 -2.995 1.00 93.62 187 ASP A CA 1
ATOM 1358 C C . ASP A 1 187 ? -11.646 12.682 -2.319 1.00 93.62 187 ASP A C 1
ATOM 1360 O O . ASP A 1 187 ? -12.614 12.088 -2.800 1.00 93.62 187 ASP A O 1
ATOM 1364 N N . PRO A 1 188 ? -11.018 12.215 -1.228 1.00 92.50 188 PRO A N 1
ATOM 1365 C CA . PRO A 1 188 ? -11.481 11.020 -0.544 1.00 92.50 188 PRO A CA 1
ATOM 1366 C C . PRO A 1 188 ? -12.815 11.242 0.187 1.00 92.50 188 PRO A C 1
ATOM 1368 O O . PRO A 1 188 ? -13.585 10.297 0.338 1.00 92.50 188 PRO A O 1
ATOM 1371 N N . SER A 1 189 ? -13.128 12.475 0.596 1.00 92.44 189 SER A N 1
ATOM 1372 C CA . SER A 1 189 ? -14.343 12.788 1.354 1.00 92.44 189 SER A CA 1
ATOM 1373 C C . SER A 1 189 ? -15.620 12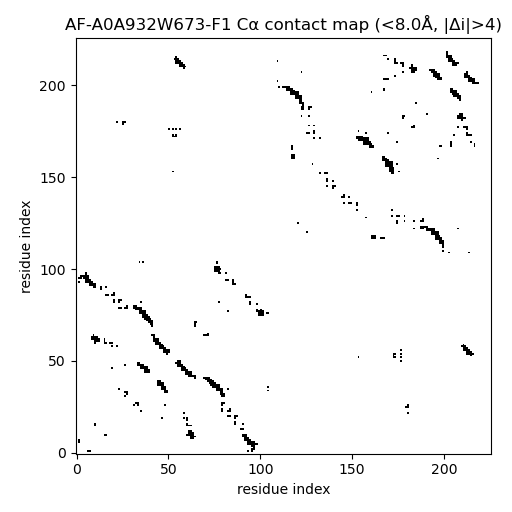.750 0.512 1.00 92.44 189 SER A C 1
ATOM 1375 O O . SER A 1 189 ? -16.657 12.305 1.002 1.00 92.44 189 SER A O 1
ATOM 1377 N N . GLY A 1 190 ? -15.536 13.174 -0.753 1.00 88.44 190 GLY A N 1
ATOM 1378 C CA . GLY A 1 190 ? -16.629 13.132 -1.728 1.00 88.44 190 GLY A CA 1
ATOM 1379 C C . GLY A 1 190 ? -16.610 11.896 -2.633 1.00 88.44 190 GLY A C 1
ATOM 1380 O O . GLY A 1 190 ? -17.431 11.782 -3.542 1.00 88.44 190 GLY A O 1
ATOM 1381 N N . SER A 1 191 ? -15.668 10.972 -2.424 1.00 91.62 191 SER A N 1
ATOM 1382 C CA . SER A 1 191 ? -15.469 9.824 -3.308 1.00 91.62 191 SER A CA 1
ATOM 1383 C C . SER A 1 191 ? -16.645 8.844 -3.273 1.00 91.62 191 SER A C 1
ATOM 1385 O O . SER A 1 191 ? -17.026 8.340 -2.219 1.00 91.62 191 SER A O 1
ATOM 1387 N N . ALA A 1 192 ? -17.158 8.483 -4.451 1.00 92.88 192 ALA A N 1
ATOM 1388 C CA . ALA A 1 192 ? -18.101 7.373 -4.620 1.00 92.88 192 ALA A CA 1
ATOM 1389 C C . ALA A 1 192 ? -17.406 5.999 -4.731 1.00 92.88 192 ALA A C 1
ATOM 1391 O O . ALA A 1 192 ? -18.063 4.975 -4.917 1.00 92.88 192 ALA A O 1
ATOM 1392 N N . VAL A 1 193 ? -16.070 5.964 -4.667 1.00 95.69 193 VAL A N 1
ATOM 1393 C CA . VAL A 1 193 ? -15.280 4.737 -4.802 1.00 95.69 193 VAL A CA 1
ATOM 1394 C C . VAL A 1 193 ? -15.127 4.061 -3.436 1.00 95.69 193 VAL A C 1
ATOM 1396 O O . VAL A 1 193 ? -15.242 4.684 -2.380 1.00 95.69 193 VAL A O 1
ATOM 1399 N N . ALA A 1 194 ? -14.846 2.763 -3.448 1.00 97.12 194 ALA A N 1
ATOM 1400 C CA . ALA A 1 194 ? -14.623 1.973 -2.250 1.00 97.12 194 ALA A CA 1
ATOM 1401 C C . ALA A 1 194 ? -13.288 1.224 -2.303 1.00 97.12 194 ALA A C 1
ATOM 1403 O O . ALA A 1 194 ? -12.750 0.930 -3.373 1.00 97.12 194 ALA A O 1
ATOM 1404 N N . CYS A 1 195 ? -12.775 0.890 -1.126 1.00 98.44 195 CYS A N 1
ATOM 1405 C CA . CYS A 1 195 ? -11.635 0.011 -0.939 1.00 98.44 195 CYS A CA 1
ATOM 1406 C C . CYS A 1 195 ? -12.117 -1.422 -0.699 1.00 98.44 195 CYS A C 1
ATOM 1408 O O . CYS A 1 195 ? -13.114 -1.645 -0.017 1.00 98.44 195 CYS A O 1
ATOM 1410 N N . ALA A 1 196 ? -11.386 -2.413 -1.201 1.00 98.44 196 ALA A N 1
ATOM 1411 C CA . ALA A 1 196 ? -11.649 -3.814 -0.889 1.00 98.44 196 ALA A CA 1
ATOM 1412 C C . ALA A 1 196 ? -10.722 -4.297 0.230 1.00 98.44 196 ALA A C 1
ATOM 1414 O O . ALA A 1 196 ? -9.497 -4.208 0.109 1.00 98.44 196 ALA A O 1
ATOM 1415 N N . VAL A 1 197 ? -11.297 -4.876 1.282 1.00 98.50 197 VAL A N 1
ATOM 1416 C CA . VAL A 1 197 ? -10.555 -5.599 2.316 1.00 98.50 197 VAL A CA 1
ATOM 1417 C C . VAL A 1 197 ? -10.477 -7.067 1.921 1.00 98.50 197 VAL A C 1
ATOM 1419 O O . VAL A 1 197 ? -11.466 -7.684 1.523 1.00 98.50 197 VAL A O 1
ATOM 1422 N N . SER A 1 198 ? -9.280 -7.641 1.950 1.00 98.12 198 SER A N 1
ATOM 1423 C CA . SER A 1 198 ? -9.044 -9.033 1.562 1.00 98.12 198 SER A CA 1
ATOM 1424 C C . SER A 1 198 ? -8.050 -9.715 2.494 1.00 98.12 198 SER A C 1
ATOM 1426 O O . SER A 1 198 ? -7.231 -9.046 3.122 1.00 98.12 198 SER A O 1
ATOM 1428 N N . ARG A 1 199 ? -8.078 -11.050 2.530 1.00 96.69 199 ARG A N 1
ATOM 1429 C CA . ARG A 1 199 ? -7.140 -11.881 3.293 1.00 96.69 199 ARG A CA 1
ATOM 1430 C C . ARG A 1 199 ? -6.464 -12.938 2.425 1.00 96.69 199 ARG A C 1
ATOM 1432 O O . ARG A 1 199 ? -7.108 -13.508 1.548 1.00 96.69 199 ARG A O 1
ATOM 1439 N N . SER A 1 200 ? -5.200 -13.236 2.718 1.00 95.69 200 SER A N 1
ATOM 1440 C CA . SER A 1 200 ? -4.496 -14.435 2.249 1.00 95.69 200 SER A CA 1
ATOM 1441 C C . SER A 1 200 ? -3.492 -14.901 3.310 1.00 95.69 200 SER A C 1
ATOM 1443 O O . SER A 1 200 ? -2.516 -14.210 3.608 1.00 95.69 200 SER A O 1
ATOM 1445 N N . GLY A 1 201 ? -3.755 -16.050 3.941 1.00 92.75 201 GLY A N 1
ATOM 1446 C CA . GLY A 1 201 ? -2.964 -16.538 5.076 1.00 92.75 201 GLY A CA 1
ATOM 1447 C C . GLY A 1 201 ? -2.895 -15.507 6.222 1.00 92.75 201 GLY A C 1
ATOM 1448 O O . GLY A 1 201 ? -3.954 -15.075 6.699 1.00 92.75 201 GLY A O 1
ATOM 1449 N N . PRO A 1 202 ? -1.689 -15.097 6.669 1.00 93.06 202 PRO A N 1
ATOM 1450 C CA . PRO A 1 202 ? -1.517 -14.069 7.696 1.00 93.06 202 PRO A CA 1
ATOM 1451 C C . PRO A 1 202 ? -1.647 -12.641 7.147 1.00 93.06 202 PRO A C 1
ATOM 1453 O O . PRO A 1 202 ? -1.475 -11.691 7.897 1.00 93.06 202 PRO A O 1
ATOM 1456 N N . TRP A 1 203 ? -1.892 -12.443 5.852 1.00 96.69 203 TRP A N 1
ATOM 1457 C CA . TRP A 1 203 ? -1.957 -11.108 5.269 1.00 96.69 203 TRP A CA 1
ATOM 1458 C C . TRP A 1 203 ? -3.382 -10.585 5.200 1.00 96.69 203 TRP A C 1
ATOM 1460 O O . TRP A 1 203 ? -4.262 -11.239 4.643 1.00 96.69 203 TRP A O 1
ATOM 1470 N N . ALA A 1 204 ? -3.564 -9.364 5.683 1.00 97.44 204 ALA A N 1
ATOM 1471 C CA . ALA A 1 204 ? -4.681 -8.494 5.364 1.00 97.44 204 ALA A CA 1
ATOM 1472 C C . ALA A 1 204 ? -4.247 -7.488 4.291 1.00 97.44 204 ALA A C 1
ATOM 1474 O O . ALA A 1 204 ? -3.106 -7.019 4.300 1.00 97.44 204 ALA A O 1
ATOM 1475 N N . ARG A 1 205 ? -5.153 -7.140 3.377 1.00 98.44 205 ARG A N 1
ATOM 1476 C CA . ARG A 1 205 ? -4.938 -6.107 2.358 1.00 98.44 205 ARG A CA 1
ATOM 1477 C C . ARG A 1 205 ? -6.110 -5.149 2.320 1.00 98.44 205 ARG A C 1
ATOM 1479 O O . ARG A 1 205 ? -7.240 -5.590 2.138 1.00 98.44 205 ARG A O 1
ATOM 1486 N N . LEU A 1 206 ? -5.804 -3.859 2.377 1.00 98.69 206 LEU A N 1
ATOM 1487 C CA . LEU A 1 206 ? -6.682 -2.784 1.943 1.00 98.69 206 LEU A CA 1
ATOM 1488 C C . LEU A 1 206 ? -6.294 -2.401 0.510 1.00 98.69 206 LEU A C 1
ATOM 1490 O O . LEU A 1 206 ? -5.269 -1.755 0.294 1.00 98.69 206 LEU A O 1
ATOM 1494 N N . ALA A 1 207 ? -7.080 -2.834 -0.472 1.00 98.38 207 ALA A N 1
ATOM 1495 C CA . ALA A 1 207 ? -6.908 -2.441 -1.866 1.00 98.38 207 ALA A CA 1
ATOM 1496 C C . ALA A 1 207 ? -7.724 -1.173 -2.135 1.00 98.38 207 ALA A C 1
ATOM 1498 O O . ALA A 1 207 ? -8.952 -1.225 -2.194 1.00 98.38 207 ALA A O 1
ATOM 1499 N N . ALA A 1 208 ? -7.029 -0.050 -2.268 1.00 98.25 208 ALA A N 1
ATOM 1500 C CA . ALA A 1 208 ? -7.579 1.265 -2.559 1.00 98.25 208 ALA A CA 1
ATOM 1501 C C . ALA A 1 208 ? -7.402 1.610 -4.055 1.00 98.25 208 ALA A C 1
ATOM 1503 O O . ALA A 1 208 ? -6.629 0.943 -4.750 1.00 98.25 208 ALA A O 1
ATOM 1504 N N . PRO A 1 209 ? -8.080 2.650 -4.576 1.00 96.31 209 PRO A N 1
ATOM 1505 C CA . PRO A 1 209 ? -8.067 2.963 -6.009 1.00 96.31 209 PRO A CA 1
ATOM 1506 C C . PRO A 1 209 ? -6.666 3.146 -6.607 1.00 96.31 209 PRO A C 1
ATOM 1508 O O . PRO A 1 209 ? -6.388 2.664 -7.706 1.00 96.31 209 PRO A O 1
ATOM 1511 N N . TYR A 1 210 ? -5.756 3.790 -5.867 1.00 96.69 210 TYR A N 1
ATOM 1512 C CA . TYR A 1 210 ? -4.408 4.089 -6.359 1.00 96.69 210 TYR A CA 1
ATOM 1513 C C . TYR A 1 210 ? -3.301 3.237 -5.727 1.00 96.69 210 TYR A C 1
ATOM 1515 O O . TYR A 1 210 ? -2.125 3.463 -6.005 1.00 96.69 210 TYR A O 1
ATOM 1523 N N . GLY A 1 211 ? -3.618 2.205 -4.947 1.00 98.19 211 GLY A N 1
ATOM 1524 C CA . GLY A 1 211 ? -2.592 1.334 -4.375 1.00 98.19 211 GLY A CA 1
ATOM 1525 C C . GLY A 1 211 ? -3.132 0.362 -3.343 1.00 98.19 211 GLY A C 1
ATOM 1526 O O . GLY A 1 211 ? -4.330 0.268 -3.107 1.00 98.19 211 GLY A O 1
ATOM 1527 N N . SER A 1 212 ? -2.246 -0.410 -2.731 1.00 98.69 212 SER A N 1
ATOM 1528 C CA . SER A 1 212 ? -2.632 -1.362 -1.689 1.00 98.69 212 SER A CA 1
ATOM 1529 C C . SER A 1 212 ? -1.782 -1.184 -0.450 1.00 98.69 212 SER A C 1
ATOM 1531 O O . SER A 1 212 ? -0.579 -0.952 -0.552 1.00 98.69 212 SER A O 1
ATOM 1533 N N . VAL A 1 213 ? -2.413 -1.332 0.708 1.00 98.75 213 VAL A N 1
ATOM 1534 C CA . VAL A 1 213 ? -1.745 -1.442 2.003 1.00 98.75 213 VAL A CA 1
ATOM 1535 C C . VAL A 1 213 ? -1.907 -2.873 2.491 1.00 98.75 213 VAL A C 1
ATOM 1537 O O . VAL A 1 213 ? -2.992 -3.444 2.387 1.00 98.75 213 VAL A O 1
ATOM 1540 N N . TYR A 1 214 ? -0.839 -3.454 3.018 1.00 98.38 214 TYR A N 1
ATOM 1541 C CA . TYR A 1 214 ? -0.816 -4.797 3.568 1.00 98.38 214 TYR A CA 1
ATOM 1542 C C . TYR A 1 214 ? -0.358 -4.746 5.010 1.00 98.38 214 TYR A C 1
ATOM 1544 O O . TYR A 1 214 ? 0.624 -4.084 5.353 1.00 98.38 214 TYR A O 1
ATOM 1552 N N . HIS A 1 215 ? -1.040 -5.523 5.831 1.00 96.81 215 HIS A N 1
ATOM 1553 C CA . HIS A 1 215 ? -0.702 -5.708 7.224 1.00 96.81 215 HIS A CA 1
ATOM 1554 C C . HIS A 1 215 ? -0.638 -7.207 7.503 1.00 96.81 215 HIS A C 1
ATOM 1556 O O . HIS A 1 215 ? -1.463 -7.981 7.006 1.00 96.81 215 HIS A O 1
ATOM 1562 N N . ARG A 1 216 ? 0.376 -7.633 8.255 1.00 93.25 216 ARG A N 1
ATOM 1563 C CA . ARG A 1 216 ? 0.435 -9.007 8.745 1.00 93.25 216 ARG A CA 1
ATOM 1564 C C . ARG A 1 216 ? -0.409 -9.071 10.004 1.00 93.25 216 ARG A C 1
ATOM 1566 O O . ARG A 1 216 ? -0.096 -8.397 10.969 1.00 93.25 216 ARG A O 1
ATOM 1573 N N . GLN A 1 217 ? -1.463 -9.868 9.957 1.00 86.50 217 GLN A N 1
ATOM 1574 C CA . GLN A 1 217 ? -2.211 -10.254 11.138 1.00 86.50 217 GLN A CA 1
ATOM 1575 C C . GLN A 1 217 ? -1.279 -11.036 12.058 1.00 86.50 217 GLN A C 1
ATOM 1577 O O . GLN A 1 217 ?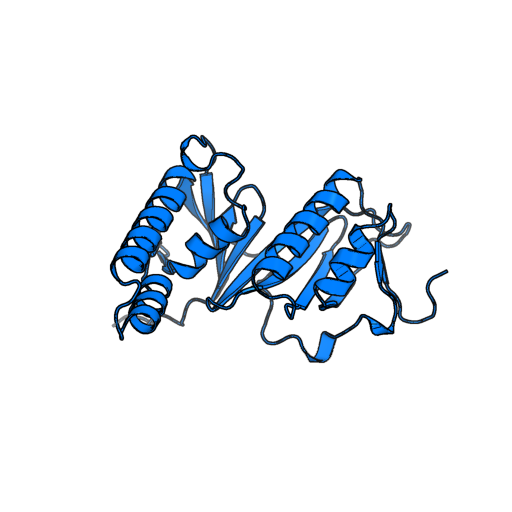 -0.576 -11.949 11.599 1.00 86.50 217 GLN A O 1
ATOM 1582 N N . ASP A 1 218 ? -1.323 -10.722 13.345 1.00 75.50 218 ASP A N 1
ATOM 1583 C CA . ASP A 1 218 ? -0.837 -11.657 14.344 1.00 75.50 218 ASP A CA 1
ATOM 1584 C C . ASP A 1 218 ? -1.651 -12.953 14.237 1.00 75.50 218 ASP A C 1
ATOM 1586 O O . ASP A 1 218 ? -2.839 -12.917 13.885 1.00 75.50 218 ASP A O 1
ATOM 1590 N N . PRO A 1 219 ? -1.038 -14.125 14.473 1.00 57.28 219 PRO A N 1
ATOM 1591 C CA . PRO A 1 219 ? -1.804 -15.350 14.595 1.00 57.28 219 PRO A CA 1
ATOM 1592 C C . PRO A 1 219 ? -2.787 -15.161 15.751 1.00 57.28 219 PRO A C 1
ATOM 1594 O O . PRO A 1 219 ? -2.407 -15.195 16.918 1.00 57.28 219 PRO A O 1
ATOM 1597 N N . GLY A 1 220 ? -4.057 -14.919 15.417 1.00 53.91 220 GLY A N 1
ATOM 1598 C CA . GLY A 1 220 ? -5.127 -14.909 16.402 1.00 53.91 220 GLY A CA 1
ATOM 1599 C C . GLY A 1 220 ? -5.135 -16.234 17.173 1.00 53.91 220 GLY A C 1
ATOM 1600 O O . GLY A 1 220 ? -4.634 -17.244 16.660 1.00 53.91 220 GLY A O 1
ATOM 1601 N N . PRO A 1 221 ? -5.683 -16.261 18.397 1.00 50.69 221 PRO A N 1
ATOM 1602 C CA . PRO A 1 221 ? -5.753 -17.491 19.169 1.00 50.69 221 PRO A CA 1
ATOM 1603 C C . PRO A 1 221 ? -6.443 -18.579 18.340 1.00 50.69 221 PRO A C 1
ATOM 1605 O O . PRO A 1 221 ? -7.539 -18.384 17.813 1.00 50.69 221 PRO A O 1
ATOM 1608 N N . VAL A 1 222 ? -5.781 -19.728 18.197 1.00 49.75 222 VAL A N 1
ATOM 1609 C CA . VAL A 1 222 ? -6.385 -20.913 17.586 1.00 49.75 222 VAL A CA 1
ATOM 1610 C C . VAL A 1 222 ? -7.463 -21.397 18.548 1.00 49.75 222 VAL A C 1
ATOM 1612 O O . VAL A 1 222 ? -7.155 -22.030 19.558 1.00 49.75 222 VAL A O 1
ATOM 1615 N N . LEU A 1 223 ? -8.726 -21.085 18.259 1.00 51.03 223 LEU A N 1
ATOM 1616 C CA . LEU A 1 223 ? -9.853 -21.709 18.944 1.00 51.03 223 LEU A CA 1
ATOM 1617 C C . LEU A 1 223 ? -9.838 -23.196 18.582 1.00 51.03 223 LEU A C 1
ATOM 1619 O O . LEU A 1 223 ? -10.141 -23.578 17.452 1.00 51.03 223 LEU A O 1
ATOM 1623 N N . ARG A 1 224 ? -9.414 -24.034 19.531 1.00 38.56 224 ARG A N 1
ATOM 1624 C CA . ARG A 1 224 ? -9.581 -25.483 19.420 1.00 38.56 224 ARG A CA 1
ATOM 1625 C C . ARG A 1 224 ? -11.065 -25.792 19.631 1.00 38.56 224 ARG A C 1
ATOM 1627 O O . ARG A 1 224 ? -11.631 -25.257 20.584 1.00 38.56 224 ARG A O 1
ATOM 1634 N N . PRO A 1 225 ? -11.699 -26.620 18.786 1.00 50.94 225 PRO A N 1
ATOM 1635 C CA . PRO A 1 225 ? -13.002 -27.164 19.134 1.00 50.94 225 PRO A CA 1
ATOM 1636 C C . PRO A 1 225 ? -12.853 -27.975 20.429 1.00 50.94 225 PRO A C 1
ATOM 1638 O O . PRO A 1 225 ? -11.915 -28.769 20.551 1.00 50.94 225 PRO A O 1
ATOM 1641 N N . GLY A 1 226 ? -13.712 -27.669 21.404 1.00 54.78 226 GLY A N 1
ATOM 1642 C CA . GLY A 1 226 ? -13.866 -28.435 22.642 1.00 54.78 226 GLY A CA 1
ATOM 1643 C C . GLY A 1 226 ? -14.694 -29.692 22.442 1.00 54.78 226 GLY A C 1
ATOM 1644 O O . GLY A 1 226 ? -15.353 -29.801 21.382 1.00 54.78 226 GLY A O 1
#

Foldseek 3Di:
DAPPQKDWWAFPDLVLLVLLLLLLVLVCVQPQQWKWWWWDWAQKIKTWTDHPLQKIKIFIGGTHDDPPDNTDTDTFMFGSVQSNVQSVDPDTRIHHNVRTDRVPDDDDDDDPDDKDWQDKAQLLLLVVLLVVLVVQLVVCPPPPCSVVSNSCQQQQQRDWTGNPPDIDTDGNVQSNVCVSSCLCDDCSNPDPHIWIWIDDDQWIWTHGNRIIMIHGHDPDDPPDDD

Nearest PDB structures (foldseek):
  6izo-assembly1_A  TM=5.393E-01  e=1.661E-06  Caulobacter vibrioides CB15
  7stb-assembly1_F  TM=4.759E-01  e=2.497E-03  Saccharomyces cerevisiae S288C
  8fs6-assembly1_G  TM=4.826E-01  e=6.498E-03  Saccharomyces cerevisiae
  8fs6-assembly1_F  TM=4.656E-01  e=3.719E-02  Saccharomyces cerevisiae
  6j8y-assembly1_B  TM=4.346E-01  e=2.508E-02  Homo sapiens

Radius of gyration: 18.78 Å; Cα contacts (8 Å, |Δi|>4): 428; chains: 1; bounding box: 46×48×54 Å

Mean predicted aligned error: 5.63 Å

Sequence (226 aa):
MTGPGGIELVLRSDHDRLDLAAFCGRLARLDPGSLVRLTAVGDRLTGYARLPWQVLVSRTVHRVPAAGVDVTVVDVTVAVADMLAATGTPAPLRLGPGAVRDGEWRGTLPPTAGWRRIEVVPVPAIDGAVRAAVATYDGARGRPDADVVAATVLDHAALTASDGQVSVVLPMGALYAAQRMAFLGPDPSGSAVACAVSRSGPWARLAAPYGSVYHRQDPGPVLRPG

Secondary structure (DSSP, 8-state):
-PPTT-EEE-BS-HHHHHHHHHHHHHHHHH-TT-EEEEEEETTEEEEEEEETTTEEEEEEEEB-PPTT-S---EEEEEEHHHHHHHHTSSSSEEE-GGGB-GGG--SPPPPSS-PEEEEEEEHHHHHHHHHHHHHHHHTTTTSTTHHHHHHHHHHSEEEEEE-SS-EEEEEHHHHHHHHHTTTT-S-SSS---EEEEEEETTEEEEEETTEEEEEEPP--------

Solvent-accessible surface area (backbone atoms only — not comparable to full-atom values): 12457 Å² total; per-residue (Å²): 133,77,60,94,72,36,49,79,44,44,52,65,42,70,64,36,36,51,52,52,30,52,52,33,54,41,45,38,72,76,39,64,83,36,52,33,36,39,37,28,56,52,46,40,37,34,40,33,34,72,49,99,60,77,26,38,37,38,41,75,36,44,32,55,58,62,88,96,46,88,66,55,78,45,78,48,23,25,46,28,58,58,49,40,58,23,44,73,44,76,80,55,36,52,43,56,48,87,47,64,42,56,89,73,68,78,84,83,80,81,76,95,64,75,68,46,78,43,38,75,45,50,28,30,60,54,46,51,54,39,53,54,50,50,52,54,42,59,75,32,58,93,45,97,55,30,68,59,50,44,52,52,54,30,64,32,78,66,42,78,40,53,61,90,83,54,75,48,75,40,32,29,26,46,52,42,47,34,57,70,64,48,11,59,50,98,55,26,77,80,39,92,52,58,24,39,34,28,38,40,92,52,34,38,34,45,40,34,86,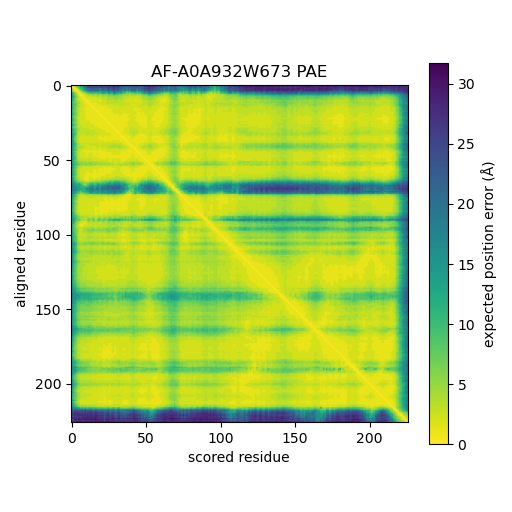62,26,33,30,33,38,71,49,72,86,65,84,81,80,70,87,128

pLDDT: mean 90.53, std 12.45, range [38.56, 98.75]